Protein AF-A0A2V6L6B4-F1 (afdb_monomer)

Secondary structure (DSSP, 8-state):
-----S--S-EEETTEEEPP-SSPPPSSS-PPPPPTT--------TTPEEEEEETTEEESSBBTTS-B-EEEEEEEEE-SS----SSTT----SEEEEEEEE-SSS--EEEEEESS-S-GGGSEEESS---TTS--S---EEEEEEETTTTEEEEEEB-GGG-EEEEEETT-BTTTTBSS--EE-TTTT-B-BEEEEEE-TTS-EEEEE-----B-GGGPBPP-B-EEEEEEEETTEEEEEEEEEEEEEETTEE------SSS-TTTTTT-HHHHHHTSTT----EEEEEEEEHHHH-SS--BHHHHHHHTTPPPBS-EEEEEEPTTSTT--EEEEE-----HHHHTSHHHHTTT-

Mean predicted aligned error: 5.58 Å

Nearest PDB structures (foldseek):
  4udk-assembly1_C  TM=4.508E-01  e=5.516E-01  uncultured organism
  8tcc-assembly1_B  TM=3.708E-01  e=6.812E+00  Burkholderia pseudomallei

pLDDT: mean 90.79, std 11.01, range [28.98, 98.94]

Structure (mmCIF, N/CA/C/O backbone):
data_AF-A0A2V6L6B4-F1
#
_entry.id   AF-A0A2V6L6B4-F1
#
loop_
_atom_site.group_PDB
_atom_site.id
_atom_site.type_symbol
_atom_site.label_atom_id
_atom_site.label_alt_id
_atom_site.label_comp_id
_atom_site.label_asym_id
_atom_site.label_entity_id
_atom_site.label_seq_id
_atom_site.pdbx_PDB_ins_code
_atom_site.Cartn_x
_atom_site.Cartn_y
_atom_site.Cartn_z
_atom_site.occupancy
_atom_site.B_iso_or_equiv
_atom_site.auth_seq_id
_atom_site.auth_comp_id
_atom_site.auth_asym_id
_atom_site.auth_atom_id
_atom_site.pdbx_PDB_model_num
ATOM 1 N N . MET A 1 1 ? -8.702 -18.877 20.886 1.00 35.16 1 MET A N 1
ATOM 2 C CA . MET A 1 1 ? -9.158 -19.751 19.785 1.00 35.16 1 MET A CA 1
ATOM 3 C C . MET A 1 1 ? -8.005 -20.638 19.373 1.00 35.16 1 MET A C 1
ATOM 5 O O . MET A 1 1 ? -6.871 -20.180 19.443 1.00 35.16 1 MET A O 1
ATOM 9 N N . ALA A 1 2 ? -8.280 -21.891 19.012 1.00 28.98 2 ALA A N 1
ATOM 10 C CA . ALA A 1 2 ? -7.293 -22.727 18.345 1.00 28.98 2 ALA A CA 1
ATOM 11 C C . ALA A 1 2 ? -6.769 -21.938 17.141 1.00 28.98 2 ALA A C 1
ATOM 13 O O . ALA A 1 2 ? -7.577 -21.530 16.305 1.00 28.98 2 ALA A O 1
ATOM 14 N N . ALA A 1 3 ? -5.456 -21.685 17.081 1.00 30.50 3 ALA A N 1
ATOM 15 C CA . ALA A 1 3 ? -4.815 -21.388 15.807 1.00 30.50 3 ALA A CA 1
ATOM 16 C C . ALA A 1 3 ? -5.380 -22.403 14.820 1.00 30.50 3 ALA A C 1
ATOM 18 O O . ALA A 1 3 ? -5.455 -23.591 15.156 1.00 30.50 3 ALA A O 1
ATOM 19 N N . SER A 1 4 ? -5.924 -21.928 13.703 1.00 36.44 4 SER A N 1
ATOM 20 C CA . SER A 1 4 ? -6.555 -22.809 12.739 1.00 36.44 4 SER A CA 1
ATOM 21 C C . SER A 1 4 ? -5.595 -23.965 12.487 1.00 36.44 4 SER A C 1
ATOM 23 O O . SER A 1 4 ? -4.520 -23.757 11.931 1.00 36.44 4 SER A O 1
ATOM 25 N N . ASN A 1 5 ? -6.002 -25.186 12.829 1.00 37.34 5 ASN A N 1
ATOM 26 C CA . ASN A 1 5 ? -5.403 -26.406 12.292 1.00 37.34 5 ASN A CA 1
ATOM 27 C C . ASN A 1 5 ? -5.692 -26.520 10.779 1.00 37.34 5 ASN A C 1
ATOM 29 O O . ASN A 1 5 ? -5.763 -27.624 10.245 1.00 37.34 5 ASN A O 1
ATOM 33 N N . ALA A 1 6 ? -5.897 -25.390 10.085 1.00 43.69 6 ALA A N 1
ATOM 34 C CA . ALA A 1 6 ? -5.784 -25.265 8.649 1.00 43.69 6 ALA A CA 1
ATOM 35 C C . ALA A 1 6 ? -4.310 -25.498 8.318 1.00 43.69 6 ALA A C 1
ATOM 37 O O . ALA A 1 6 ? -3.518 -24.571 8.211 1.00 43.69 6 ALA A O 1
ATOM 38 N N . ALA A 1 7 ? -3.966 -26.783 8.331 1.00 44.88 7 ALA A N 1
ATOM 39 C CA . ALA A 1 7 ? -2.855 -27.413 7.666 1.00 44.88 7 ALA A CA 1
ATOM 40 C C . ALA A 1 7 ? -1.672 -26.472 7.393 1.00 44.88 7 ALA A C 1
ATOM 42 O O . ALA A 1 7 ? -1.471 -26.013 6.274 1.00 44.88 7 ALA A O 1
ATOM 43 N N . ALA A 1 8 ? -0.779 -26.359 8.377 1.00 46.44 8 ALA A N 1
ATOM 44 C CA . ALA A 1 8 ? 0.649 -26.202 8.101 1.00 46.44 8 ALA A CA 1
ATOM 45 C C . ALA A 1 8 ? 1.236 -27.458 7.402 1.00 46.44 8 ALA A C 1
ATOM 47 O O . ALA A 1 8 ? 2.441 -27.701 7.449 1.00 46.44 8 ALA A O 1
ATOM 48 N N . ASP A 1 9 ? 0.399 -28.282 6.761 1.00 49.84 9 ASP A N 1
ATOM 49 C CA . ASP A 1 9 ? 0.829 -29.390 5.932 1.00 49.84 9 ASP A CA 1
ATOM 50 C C . ASP A 1 9 ? 1.308 -28.799 4.606 1.00 49.84 9 ASP A C 1
ATOM 52 O O . ASP A 1 9 ? 0.591 -28.759 3.612 1.00 49.84 9 ASP A O 1
ATOM 56 N N . LYS A 1 10 ? 2.572 -28.365 4.620 1.00 61.34 10 LYS A N 1
ATOM 57 C CA . LYS A 1 10 ? 3.406 -28.119 3.439 1.00 61.34 10 LYS A CA 1
ATOM 58 C C . LYS A 1 10 ? 2.911 -26.966 2.561 1.00 61.34 10 LYS A C 1
ATOM 60 O O . LYS A 1 10 ? 2.276 -27.174 1.529 1.00 61.34 10 LYS A O 1
ATOM 65 N N . VAL A 1 11 ? 3.312 -25.746 2.918 1.00 68.12 11 VAL A N 1
ATOM 66 C CA . VAL A 1 11 ? 3.310 -24.625 1.967 1.00 68.12 11 VAL A CA 1
ATOM 67 C C . VAL A 1 11 ? 4.294 -24.962 0.845 1.00 68.12 11 VAL A C 1
ATOM 69 O O . VAL A 1 11 ? 5.423 -25.384 1.107 1.00 68.12 11 VAL A O 1
ATOM 72 N N . ARG A 1 12 ? 3.858 -24.815 -0.408 1.00 72.62 12 ARG A N 1
ATOM 73 C CA . ARG A 1 12 ? 4.744 -24.915 -1.569 1.00 72.62 12 ARG A CA 1
ATOM 74 C C . ARG A 1 12 ? 5.153 -23.524 -2.018 1.00 72.62 12 ARG A C 1
ATOM 76 O O . ARG A 1 12 ? 4.287 -22.692 -2.268 1.00 72.62 12 ARG A O 1
ATOM 83 N N . VAL A 1 13 ? 6.453 -23.311 -2.159 1.00 76.25 13 VAL A N 1
ATOM 84 C CA . VAL A 1 13 ? 7.022 -22.134 -2.819 1.00 76.25 13 VAL A CA 1
ATOM 85 C C . VAL A 1 13 ? 7.669 -22.638 -4.099 1.00 76.25 13 VAL A C 1
ATOM 87 O O . VAL A 1 13 ? 8.622 -23.416 -4.063 1.00 76.25 13 VAL A O 1
ATOM 90 N N . PHE A 1 14 ? 7.088 -22.269 -5.241 1.00 80.50 14 PHE A N 1
ATOM 91 C CA . PHE A 1 14 ? 7.384 -22.895 -6.532 1.00 80.50 14 PHE A CA 1
ATOM 92 C C . PHE A 1 14 ? 7.277 -24.431 -6.456 1.00 80.50 14 PHE A C 1
ATOM 94 O O . PHE A 1 14 ? 6.206 -24.979 -6.186 1.00 80.50 14 PHE A O 1
ATOM 101 N N . ASN A 1 15 ? 8.391 -25.129 -6.681 1.00 81.56 15 ASN A N 1
ATOM 102 C CA . ASN A 1 15 ? 8.466 -26.586 -6.664 1.00 81.56 15 ASN A CA 1
ATOM 103 C C . ASN A 1 15 ? 8.884 -27.154 -5.300 1.00 81.56 15 ASN A C 1
ATOM 105 O O . ASN A 1 15 ? 8.803 -28.371 -5.117 1.00 81.56 15 ASN A O 1
ATOM 109 N N . GLU A 1 16 ? 9.270 -26.301 -4.350 1.00 82.12 16 GLU A N 1
ATOM 110 C CA . GLU A 1 16 ? 9.785 -26.713 -3.048 1.00 82.12 16 GLU A CA 1
ATOM 111 C C . GLU A 1 16 ? 8.676 -26.800 -2.006 1.00 82.12 16 GLU A C 1
ATOM 113 O O . GLU A 1 16 ? 7.793 -25.944 -1.918 1.00 82.12 16 GLU A O 1
ATOM 118 N N . ILE A 1 17 ? 8.722 -27.860 -1.201 1.00 83.00 17 ILE A N 1
ATOM 119 C CA . ILE A 1 17 ? 7.918 -27.968 0.013 1.00 83.00 17 ILE A CA 1
ATOM 120 C C . ILE A 1 17 ? 8.724 -27.311 1.121 1.00 83.00 17 ILE A C 1
ATOM 122 O O . ILE A 1 17 ? 9.770 -27.826 1.499 1.00 83.00 17 ILE A O 1
ATOM 126 N N . VAL A 1 18 ? 8.216 -26.206 1.64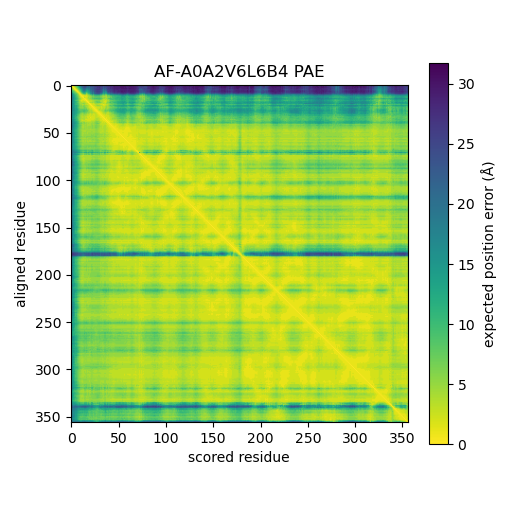8 1.00 81.44 18 VAL A N 1
ATOM 127 C CA . VAL A 1 18 ? 8.915 -25.443 2.675 1.00 81.44 18 VAL A CA 1
ATOM 128 C C . VAL A 1 18 ? 8.561 -26.008 4.041 1.00 81.44 18 VAL A C 1
ATOM 130 O O . VAL A 1 18 ? 7.382 -26.092 4.409 1.00 81.44 18 VAL A O 1
ATOM 133 N N . SER A 1 19 ? 9.581 -26.394 4.804 1.00 79.06 19 SER A N 1
ATOM 134 C CA . SER A 1 19 ? 9.424 -26.591 6.238 1.00 79.06 19 SER A CA 1
ATOM 135 C C . SER A 1 19 ? 9.467 -25.216 6.908 1.00 79.06 19 SER A C 1
ATOM 137 O O . SER A 1 19 ? 10.288 -24.373 6.563 1.00 79.06 19 SER A O 1
ATOM 139 N N . GLY A 1 20 ? 8.528 -24.915 7.810 1.00 77.31 20 GLY A N 1
ATOM 140 C CA . GLY A 1 20 ? 8.553 -23.636 8.537 1.00 77.31 20 GLY A CA 1
ATOM 141 C C . GLY A 1 20 ? 9.899 -23.422 9.246 1.00 77.31 20 GLY A C 1
ATOM 142 O O . GLY A 1 20 ? 10.606 -24.391 9.513 1.00 77.31 20 GLY A O 1
ATOM 143 N N . VAL A 1 21 ? 10.255 -22.172 9.556 1.00 84.25 21 VAL A N 1
ATOM 144 C CA . VAL A 1 21 ? 11.572 -21.829 10.125 1.00 84.25 21 VAL A CA 1
ATOM 145 C C . VAL A 1 21 ? 11.804 -22.569 11.457 1.00 84.25 21 VAL A C 1
ATOM 147 O O . VAL A 1 21 ? 11.087 -22.315 12.432 1.00 84.25 21 VAL A O 1
ATOM 150 N N . PRO A 1 22 ? 12.776 -23.499 11.539 1.00 77.88 22 PRO A N 1
ATOM 151 C CA . PRO A 1 22 ? 13.054 -24.241 12.759 1.00 77.88 22 PRO A CA 1
ATOM 152 C C . PRO A 1 22 ? 13.793 -23.326 13.739 1.00 77.88 22 PRO A C 1
ATOM 154 O O . PRO A 1 22 ? 14.937 -22.962 13.499 1.00 77.88 22 PRO A O 1
ATOM 157 N N . ALA A 1 23 ? 13.137 -22.981 14.851 1.00 85.12 23 ALA A N 1
ATOM 158 C CA . ALA A 1 23 ? 13.596 -21.979 15.822 1.00 85.12 23 ALA A CA 1
ATOM 159 C C . ALA A 1 23 ? 13.657 -20.552 15.230 1.00 85.12 23 ALA A C 1
ATOM 161 O O . ALA A 1 23 ? 14.745 -20.029 14.994 1.00 85.12 23 ALA A O 1
ATOM 162 N N . PRO A 1 24 ? 12.493 -19.909 14.997 1.00 84.19 24 PRO A N 1
ATOM 163 C CA . PRO A 1 24 ? 12.453 -18.521 14.547 1.00 84.19 24 PRO A CA 1
ATOM 164 C C . PRO A 1 24 ? 13.148 -17.598 15.554 1.00 84.19 24 PRO A C 1
ATOM 166 O O . PRO A 1 24 ? 13.190 -17.892 16.754 1.00 84.19 24 PRO A O 1
ATOM 169 N N . ASN A 1 25 ? 13.673 -16.477 15.054 1.00 86.56 25 ASN A N 1
ATOM 170 C CA . ASN A 1 25 ? 14.422 -15.530 15.870 1.00 86.56 25 ASN A CA 1
ATOM 171 C C . ASN A 1 25 ? 13.621 -15.062 17.099 1.00 86.56 25 ASN A C 1
ATOM 173 O O . ASN A 1 25 ? 12.419 -14.797 16.995 1.00 86.56 25 ASN A O 1
ATOM 177 N N . PRO A 1 26 ? 14.273 -14.935 18.270 1.00 82.69 26 PRO A N 1
ATOM 178 C CA . PRO A 1 26 ? 13.675 -14.243 19.400 1.00 82.69 26 PRO A CA 1
ATOM 179 C C . PRO A 1 26 ? 13.461 -12.758 19.065 1.00 82.69 26 PRO A C 1
ATOM 181 O O . PRO A 1 26 ? 14.065 -12.231 18.135 1.00 82.69 26 PRO A O 1
ATOM 184 N N . VAL A 1 27 ? 12.638 -12.060 19.853 1.00 79.56 27 VAL A N 1
ATOM 185 C CA . VAL A 1 27 ? 12.390 -10.610 19.706 1.00 79.56 27 VAL A CA 1
ATOM 186 C C . VAL A 1 27 ? 13.603 -9.805 20.208 1.00 79.56 27 VAL A C 1
ATOM 188 O O . VAL A 1 27 ? 13.554 -9.143 21.242 1.00 79.56 27 VAL A O 1
ATOM 191 N N . VAL A 1 28 ? 14.733 -9.937 19.513 1.00 82.25 28 VAL A N 1
ATOM 192 C CA . VAL A 1 28 ? 16.009 -9.237 19.716 1.00 82.25 28 VAL A CA 1
ATOM 193 C C . VAL A 1 28 ? 16.745 -9.153 18.377 1.00 82.25 28 VAL A C 1
ATOM 195 O O . VAL A 1 28 ? 16.526 -9.973 17.484 1.00 82.25 28 VAL A O 1
ATOM 198 N N . VAL A 1 29 ? 17.670 -8.199 18.252 1.00 84.06 29 VAL A N 1
ATOM 199 C CA . VAL A 1 29 ? 18.544 -8.110 17.073 1.00 84.06 29 VAL A CA 1
ATOM 200 C C . VAL A 1 29 ? 19.355 -9.401 16.952 1.00 84.06 29 VAL A C 1
ATOM 202 O O . VAL A 1 29 ? 20.114 -9.757 17.855 1.00 84.06 29 VAL A O 1
ATOM 205 N N . SER A 1 30 ? 19.153 -10.114 15.850 1.00 86.69 30 SER A N 1
ATOM 206 C CA . SER A 1 30 ? 19.762 -11.410 15.559 1.00 86.69 30 SER A CA 1
ATOM 207 C C . SER A 1 30 ? 19.872 -11.600 14.049 1.00 86.69 30 SER A C 1
ATOM 209 O O . SER A 1 30 ? 19.126 -10.980 13.290 1.00 86.69 30 SER A O 1
ATOM 211 N N . ASP A 1 31 ? 20.815 -12.438 13.620 1.00 86.88 31 ASP A N 1
ATOM 212 C CA . ASP A 1 31 ? 20.964 -12.793 12.209 1.00 86.88 31 ASP A CA 1
ATOM 213 C C . ASP A 1 31 ? 19.694 -13.483 11.697 1.00 86.88 31 ASP A C 1
ATOM 215 O O . ASP A 1 31 ? 19.065 -14.256 12.421 1.00 86.88 31 ASP A O 1
ATOM 219 N N . THR A 1 32 ? 19.313 -13.227 10.445 1.00 86.94 32 THR A N 1
ATOM 220 C CA . THR A 1 32 ? 18.135 -13.852 9.830 1.00 86.94 32 THR A CA 1
ATOM 221 C C . THR A 1 32 ? 18.276 -15.374 9.791 1.00 86.94 32 THR A C 1
ATOM 223 O O . THR A 1 32 ? 19.265 -15.906 9.290 1.00 86.94 32 THR A O 1
ATOM 226 N N . VAL A 1 33 ? 17.255 -16.082 10.280 1.00 87.75 33 VAL A N 1
ATOM 227 C CA . VAL A 1 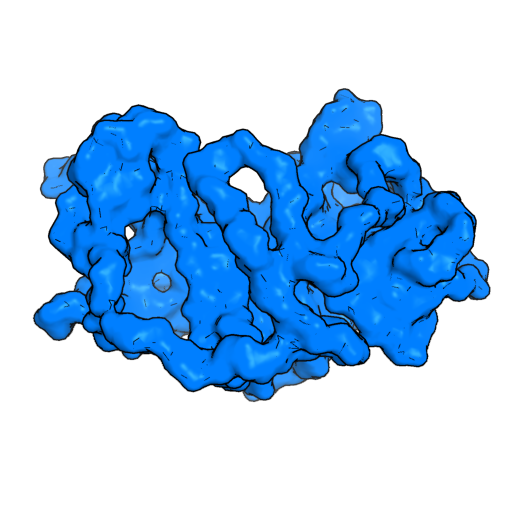33 ? 17.155 -17.545 10.181 1.00 87.75 33 VAL A CA 1
ATOM 228 C C . VAL A 1 33 ? 16.163 -17.898 9.079 1.00 87.75 33 VAL A C 1
ATOM 230 O O . VAL A 1 33 ? 15.026 -17.428 9.080 1.00 87.75 33 VAL A O 1
ATOM 233 N N . PHE A 1 34 ? 16.592 -18.748 8.150 1.00 86.75 34 PHE A N 1
ATOM 234 C CA . PHE A 1 34 ? 15.777 -19.219 7.034 1.00 86.75 34 PHE A CA 1
ATOM 235 C C . PHE A 1 34 ? 15.212 -20.614 7.302 1.00 86.75 34 PHE A C 1
ATOM 237 O O . PHE A 1 34 ? 15.747 -21.390 8.099 1.00 86.75 34 PHE A O 1
ATOM 244 N N . SER A 1 35 ? 14.139 -20.958 6.592 1.00 87.56 35 SER A N 1
ATOM 245 C CA . SER A 1 35 ? 13.770 -22.362 6.421 1.00 87.56 35 SER A CA 1
ATOM 246 C C . SER A 1 35 ? 14.931 -23.137 5.774 1.00 87.56 35 SER A C 1
ATOM 248 O O . SER A 1 35 ? 15.615 -22.568 4.922 1.00 87.56 35 SER A O 1
ATOM 250 N N . PRO A 1 36 ? 15.159 -24.418 6.126 1.00 88.50 36 PRO A N 1
ATOM 251 C CA . PRO A 1 36 ? 16.280 -25.218 5.623 1.00 88.50 36 PRO A CA 1
ATOM 252 C C . PRO A 1 36 ? 16.381 -25.308 4.097 1.00 88.50 36 PRO A C 1
ATOM 254 O O . PRO A 1 36 ? 17.456 -25.594 3.575 1.00 88.50 36 PRO A O 1
ATOM 257 N N . GLU A 1 37 ? 15.270 -25.109 3.386 1.00 90.25 37 GLU A N 1
ATOM 258 C CA . GLU A 1 37 ? 15.210 -25.141 1.925 1.00 90.25 37 GLU A CA 1
ATOM 259 C C . GLU A 1 37 ? 15.726 -23.852 1.260 1.00 90.25 37 GLU A C 1
ATOM 261 O O . GLU A 1 37 ? 15.927 -23.837 0.046 1.00 90.25 37 GLU A O 1
ATOM 266 N N . PHE A 1 38 ? 15.963 -22.781 2.026 1.00 88.38 38 PHE A N 1
ATOM 267 C CA . PHE A 1 38 ? 16.379 -21.479 1.508 1.00 88.38 38 PHE A CA 1
ATOM 268 C C . PHE A 1 38 ? 17.735 -21.028 2.052 1.00 88.38 38 PHE A C 1
ATOM 270 O O . PHE A 1 38 ? 18.124 -21.331 3.178 1.00 88.38 38 PHE A O 1
ATOM 277 N N . ALA A 1 39 ? 18.434 -20.250 1.231 1.00 88.69 39 ALA A N 1
ATOM 278 C CA . ALA A 1 39 ? 19.629 -19.506 1.595 1.00 88.69 39 ALA A CA 1
ATOM 279 C C . ALA A 1 39 ? 19.503 -18.081 1.049 1.00 88.69 39 ALA A C 1
ATOM 281 O O . ALA A 1 39 ? 18.796 -17.849 0.063 1.00 88.69 39 ALA A O 1
ATOM 282 N N . ASP A 1 40 ? 20.186 -17.134 1.678 1.00 88.12 40 ASP A N 1
ATOM 283 C CA . ASP A 1 40 ? 20.248 -15.763 1.203 1.00 88.12 40 ASP A CA 1
ATOM 284 C C . ASP A 1 40 ? 21.134 -15.632 -0.044 1.00 88.12 40 ASP A C 1
ATOM 286 O O . ASP A 1 40 ? 22.088 -16.378 -0.273 1.00 88.12 40 ASP A O 1
ATOM 290 N N . GLY A 1 41 ? 20.807 -14.645 -0.872 1.00 87.62 41 GLY A N 1
ATOM 291 C CA . GLY A 1 41 ? 21.592 -14.277 -2.038 1.00 87.62 41 GLY A CA 1
ATOM 292 C C . GLY A 1 41 ? 21.392 -12.803 -2.346 1.00 87.62 41 GLY A C 1
ATOM 293 O O . GLY A 1 41 ? 20.261 -12.339 -2.480 1.00 87.62 41 GLY A O 1
ATOM 294 N N . ARG A 1 42 ? 22.489 -12.047 -2.465 1.00 89.38 42 ARG A N 1
ATOM 295 C CA . ARG A 1 42 ? 22.407 -10.626 -2.816 1.00 89.38 42 ARG A CA 1
ATOM 296 C C . ARG A 1 42 ? 22.027 -10.475 -4.286 1.00 89.38 42 ARG A C 1
ATOM 298 O O . ARG A 1 42 ? 22.839 -10.755 -5.166 1.00 89.38 42 ARG A O 1
ATOM 305 N N . VAL A 1 43 ? 20.816 -9.988 -4.526 1.00 89.44 43 VAL A N 1
ATOM 306 C CA . VAL A 1 43 ? 20.299 -9.680 -5.867 1.00 89.44 43 VAL A CA 1
ATOM 307 C C . VAL A 1 43 ? 20.598 -8.232 -6.265 1.00 89.44 43 VAL A C 1
ATOM 309 O O . VAL A 1 43 ? 21.026 -7.983 -7.390 1.00 89.44 43 VAL A O 1
ATOM 312 N N . ALA A 1 44 ? 20.405 -7.301 -5.332 1.00 91.00 44 ALA A N 1
ATOM 313 C CA . ALA A 1 44 ? 20.679 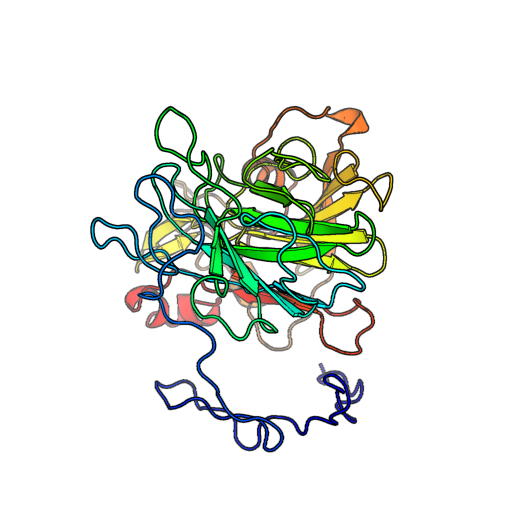-5.875 -5.473 1.00 91.00 44 ALA A CA 1
ATOM 314 C C . ALA A 1 44 ? 21.112 -5.293 -4.117 1.00 91.00 44 ALA A C 1
ATOM 316 O O . ALA A 1 44 ? 20.923 -5.916 -3.069 1.00 91.00 44 ALA A O 1
ATOM 317 N N . GLN A 1 45 ? 21.711 -4.109 -4.137 1.00 92.62 45 GLN A N 1
ATOM 318 C CA . GLN A 1 45 ? 22.047 -3.299 -2.962 1.00 92.62 45 GLN A CA 1
ATOM 319 C C . GLN A 1 45 ? 21.833 -1.817 -3.281 1.00 92.62 45 GLN A C 1
ATOM 321 O O . GLN A 1 45 ? 21.881 -1.421 -4.443 1.00 92.62 45 GLN A O 1
ATOM 326 N N . GLY A 1 46 ? 21.650 -0.982 -2.254 1.00 93.44 46 GLY A N 1
ATOM 327 C CA . GLY A 1 46 ? 21.258 0.423 -2.432 1.00 93.44 46 GLY A CA 1
ATOM 328 C C . GLY A 1 46 ? 22.156 1.239 -3.371 1.00 93.44 46 GLY A C 1
ATOM 329 O O . GLY A 1 46 ? 21.663 2.102 -4.083 1.00 93.44 46 GLY A O 1
ATOM 330 N N . ILE A 1 47 ? 23.456 0.945 -3.429 1.00 94.50 47 ILE A N 1
ATOM 331 C CA . ILE A 1 47 ? 24.421 1.670 -4.276 1.00 94.50 47 ILE A CA 1
ATOM 332 C C . ILE A 1 47 ? 24.475 1.194 -5.736 1.00 94.50 47 ILE A C 1
ATOM 334 O O . ILE A 1 47 ? 25.248 1.741 -6.525 1.00 94.50 47 ILE A O 1
ATOM 338 N N . ASP A 1 48 ? 23.726 0.150 -6.100 1.00 96.06 48 ASP A N 1
ATOM 339 C CA . ASP A 1 48 ? 23.712 -0.344 -7.474 1.00 96.06 48 ASP A CA 1
ATOM 340 C C . ASP A 1 48 ? 23.079 0.706 -8.401 1.00 96.06 48 ASP A C 1
ATOM 342 O O . ASP A 1 48 ? 22.073 1.335 -8.068 1.00 96.06 48 ASP A O 1
ATOM 346 N N . LEU A 1 49 ? 23.700 0.922 -9.563 1.00 97.25 49 LEU A N 1
ATOM 347 C CA . LEU A 1 49 ? 23.262 1.927 -10.529 1.00 97.25 49 LEU A CA 1
ATOM 348 C C . LEU A 1 49 ? 21.985 1.488 -11.245 1.00 97.25 49 LEU A C 1
ATOM 350 O O . LEU A 1 49 ? 21.834 0.322 -11.614 1.00 97.25 49 LEU A O 1
ATOM 354 N N . LEU A 1 50 ? 21.114 2.459 -11.504 1.00 97.50 50 LEU A N 1
ATOM 355 C CA . LEU A 1 50 ? 19.944 2.270 -12.353 1.00 97.50 50 LEU A CA 1
ATOM 356 C C . LEU A 1 50 ? 20.361 2.227 -13.827 1.00 97.50 50 LEU A C 1
ATOM 358 O O . LEU A 1 50 ? 21.271 2.942 -14.248 1.00 97.50 50 LEU A O 1
ATOM 362 N N . GLU A 1 51 ? 19.667 1.416 -14.621 1.00 96.31 51 GLU A N 1
ATOM 363 C CA . GLU A 1 51 ? 19.853 1.334 -16.073 1.00 96.31 51 GLU A CA 1
ATOM 364 C C . GLU A 1 51 ? 19.552 2.674 -16.764 1.00 96.31 51 GLU A C 1
ATOM 366 O O . GLU A 1 51 ? 20.268 3.10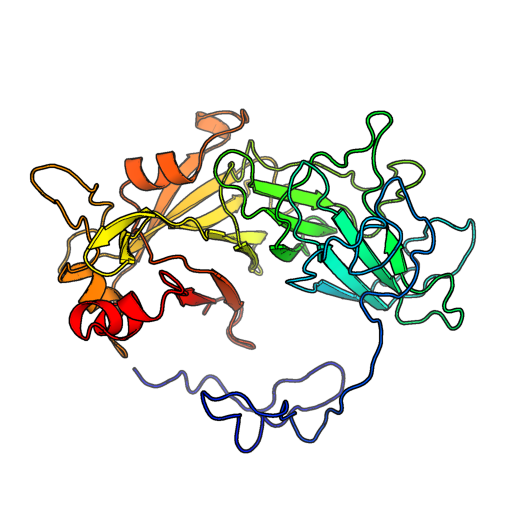4 -17.669 1.00 96.31 51 GLU A O 1
ATOM 371 N N . ASN A 1 52 ? 18.479 3.330 -16.325 1.00 95.81 52 ASN A N 1
ATOM 372 C CA . ASN A 1 52 ? 17.927 4.559 -16.883 1.00 95.81 52 ASN A CA 1
ATOM 373 C C . ASN A 1 52 ? 17.750 5.623 -15.780 1.00 95.81 52 ASN A C 1
ATOM 375 O O . ASN A 1 52 ? 16.622 5.938 -15.399 1.00 95.81 52 ASN A O 1
ATOM 379 N N . PRO A 1 53 ? 18.852 6.168 -15.230 1.00 96.62 53 PRO A N 1
ATOM 380 C CA . PRO A 1 53 ? 18.780 7.157 -14.159 1.00 96.62 53 PRO A CA 1
ATOM 381 C C . PRO A 1 53 ? 18.063 8.432 -14.626 1.00 96.62 53 PRO A C 1
ATOM 383 O O . PRO A 1 53 ? 18.171 8.826 -15.790 1.00 96.62 53 PRO A O 1
ATOM 386 N N . SER A 1 54 ? 17.366 9.107 -13.711 1.00 96.19 54 SER A N 1
ATOM 387 C CA . SER A 1 54 ? 16.610 10.327 -14.010 1.00 96.19 54 SER A CA 1
ATOM 388 C C . SER A 1 54 ? 16.651 11.315 -12.843 1.00 96.19 54 SER A C 1
ATOM 390 O O . SER A 1 54 ? 16.332 10.969 -11.708 1.00 96.19 54 SER A O 1
ATOM 392 N N . GLY A 1 55 ? 17.048 12.563 -13.109 1.00 96.12 55 GLY A N 1
ATOM 393 C CA . GLY A 1 55 ? 17.196 13.584 -12.067 1.00 96.12 55 GLY A CA 1
ATOM 394 C C . GLY A 1 55 ? 18.172 13.154 -10.964 1.00 96.12 55 GLY A C 1
ATOM 395 O O . GLY A 1 55 ? 19.303 12.764 -11.252 1.00 96.12 55 GLY A O 1
ATOM 396 N N . LEU A 1 56 ? 17.728 13.226 -9.703 1.00 97.00 56 LEU A N 1
ATOM 397 C CA . LEU A 1 56 ? 18.495 12.753 -8.540 1.00 97.00 56 LEU A CA 1
ATOM 398 C C . LEU A 1 56 ? 18.452 11.223 -8.369 1.00 97.00 56 LEU A C 1
ATOM 400 O O . LEU A 1 56 ? 19.242 10.667 -7.606 1.00 97.00 56 LEU A O 1
ATOM 404 N N . ILE A 1 57 ? 17.552 10.535 -9.072 1.00 97.56 57 ILE A N 1
ATOM 405 C CA . ILE A 1 57 ? 17.301 9.099 -8.940 1.00 97.56 57 ILE A CA 1
ATOM 406 C C . ILE A 1 57 ? 18.310 8.361 -9.825 1.00 97.56 57 ILE A C 1
ATOM 408 O O . ILE A 1 57 ? 18.118 8.202 -11.033 1.00 97.56 57 ILE A O 1
ATOM 412 N N . THR A 1 58 ? 19.443 7.980 -9.233 1.00 97.25 58 THR A N 1
ATOM 413 C CA . THR A 1 58 ? 20.591 7.409 -9.967 1.00 97.25 58 THR A CA 1
ATOM 414 C C . THR A 1 58 ? 21.023 6.033 -9.471 1.00 97.25 58 THR A C 1
ATOM 416 O O . THR A 1 58 ? 21.658 5.285 -10.219 1.00 97.25 58 THR A O 1
ATOM 419 N N . GLN A 1 59 ? 20.675 5.691 -8.232 1.00 96.88 59 GLN A N 1
ATOM 420 C CA . GLN A 1 59 ? 20.992 4.424 -7.582 1.00 96.88 59 GLN A CA 1
ATOM 421 C C . GLN A 1 59 ? 19.711 3.794 -7.041 1.00 96.88 59 GLN A C 1
ATOM 423 O O . GLN A 1 59 ? 18.703 4.476 -6.885 1.00 96.88 59 GLN A O 1
ATOM 428 N N . PHE A 1 60 ? 19.764 2.495 -6.764 1.00 96.31 60 PHE A N 1
ATOM 429 C CA . PHE A 1 60 ? 18.617 1.726 -6.295 1.00 96.31 60 PHE A CA 1
ATOM 430 C C . PHE A 1 60 ? 18.054 2.216 -4.958 1.00 96.31 60 PHE A C 1
ATOM 432 O O . PHE A 1 60 ? 16.853 2.334 -4.830 1.00 96.31 60 PHE A O 1
ATOM 439 N N . GLY A 1 61 ? 18.891 2.495 -3.963 1.00 95.25 61 GLY A N 1
ATOM 440 C CA . GLY A 1 61 ? 18.453 2.865 -2.610 1.00 95.25 61 GLY A CA 1
ATOM 441 C C . GLY A 1 61 ? 18.883 4.262 -2.178 1.00 95.25 61 GLY A C 1
ATOM 442 O O . GLY A 1 61 ? 18.729 4.602 -1.011 1.00 95.25 61 GLY A O 1
ATOM 443 N N . TYR A 1 62 ? 19.467 5.057 -3.079 1.00 95.88 62 TYR A N 1
ATOM 444 C CA . TYR A 1 62 ? 19.954 6.393 -2.751 1.00 95.88 62 TYR A CA 1
ATOM 445 C C . TYR A 1 62 ? 19.697 7.387 -3.880 1.00 95.88 62 TYR A C 1
ATOM 447 O O . TYR A 1 62 ? 19.946 7.119 -5.060 1.00 95.88 62 TYR A O 1
ATOM 455 N N . LEU A 1 63 ? 19.306 8.597 -3.493 1.00 96.38 63 LEU A N 1
ATOM 456 C CA . LEU A 1 63 ? 19.437 9.758 -4.358 1.00 96.38 63 LEU A CA 1
ATOM 457 C C . LEU A 1 63 ? 20.912 10.153 -4.507 1.00 96.38 63 LEU A C 1
ATOM 459 O O . LEU A 1 63 ? 21.750 9.899 -3.640 1.00 96.38 63 LEU A O 1
ATOM 463 N N . SER A 1 64 ? 21.238 10.848 -5.597 1.00 96.56 64 SER A N 1
ATOM 464 C CA . SER A 1 64 ? 22.605 11.300 -5.887 1.00 96.56 64 SER A CA 1
ATOM 465 C C . SER A 1 64 ? 23.165 12.306 -4.871 1.00 96.56 64 SER A C 1
ATOM 467 O O . SER A 1 64 ? 24.367 12.562 -4.869 1.00 96.56 64 SER A O 1
ATOM 469 N N . ASP A 1 65 ? 22.311 12.902 -4.035 1.00 94.88 65 ASP A N 1
ATOM 470 C CA . ASP A 1 65 ? 22.707 13.784 -2.929 1.00 94.88 65 ASP A CA 1
ATOM 471 C C . ASP A 1 65 ? 23.004 13.031 -1.616 1.00 94.88 65 ASP A C 1
ATOM 473 O O . ASP A 1 65 ? 23.425 13.645 -0.635 1.00 94.88 65 ASP A O 1
ATOM 477 N N . GLY A 1 66 ? 22.846 11.703 -1.614 1.00 94.25 66 GLY A N 1
ATOM 478 C CA . GLY A 1 66 ? 23.082 10.828 -0.468 1.00 94.25 66 GLY A CA 1
ATOM 479 C C . GLY A 1 66 ? 21.841 10.534 0.375 1.00 94.25 66 GLY A C 1
ATOM 480 O O . GLY A 1 66 ? 21.957 9.794 1.352 1.00 94.25 66 GLY A O 1
ATOM 481 N N . THR A 1 67 ? 20.671 11.074 0.023 1.00 95.25 67 THR A N 1
ATOM 482 C CA . THR A 1 67 ? 19.405 10.743 0.694 1.00 95.25 67 THR A CA 1
ATOM 483 C C . THR A 1 67 ? 19.067 9.268 0.475 1.00 95.25 67 THR A C 1
ATOM 485 O O . THR A 1 67 ? 19.065 8.804 -0.664 1.00 95.25 67 THR A O 1
ATOM 488 N N . ASN A 1 68 ? 18.804 8.525 1.554 1.00 94.75 68 ASN A N 1
ATOM 489 C CA . ASN A 1 68 ? 18.330 7.140 1.484 1.00 94.75 68 ASN A CA 1
ATOM 490 C C . ASN A 1 68 ? 16.871 7.119 1.016 1.00 94.75 68 ASN A C 1
ATOM 492 O O . ASN A 1 68 ? 16.094 7.989 1.402 1.00 94.75 68 ASN A O 1
ATOM 496 N N . THR A 1 69 ? 16.519 6.139 0.198 1.00 91.19 69 THR A N 1
ATOM 497 C CA . THR A 1 69 ? 15.166 5.964 -0.333 1.00 91.19 69 THR A CA 1
ATOM 498 C C . THR A 1 69 ? 14.745 4.548 0.022 1.00 91.19 69 THR A C 1
ATOM 500 O O . THR A 1 69 ? 15.248 3.601 -0.587 1.00 91.19 69 THR A O 1
ATOM 503 N N . GLU A 1 70 ? 13.940 4.411 1.070 1.00 86.00 70 GLU A N 1
ATOM 504 C CA . GLU A 1 70 ? 13.672 3.143 1.755 1.00 86.00 70 GLU A CA 1
ATOM 505 C C . GLU A 1 70 ? 12.863 2.217 0.826 1.00 86.00 70 GLU A C 1
ATOM 507 O O . GLU A 1 70 ? 11.735 2.554 0.471 1.00 86.00 70 GLU A O 1
ATOM 512 N N . PRO A 1 71 ? 13.441 1.103 0.326 1.00 83.38 71 PRO A N 1
ATOM 513 C CA . PRO A 1 71 ? 12.694 0.142 -0.475 1.00 83.38 71 PRO A CA 1
ATOM 514 C C . PRO A 1 71 ? 11.927 -0.790 0.466 1.00 83.38 71 PRO A C 1
ATOM 516 O O . PRO A 1 71 ? 12.540 -1.699 1.032 1.00 83.38 71 PRO A O 1
ATOM 519 N N . ASP A 1 72 ? 10.629 -0.543 0.646 1.00 75.56 72 ASP A N 1
ATOM 520 C CA . ASP A 1 72 ? 9.832 -1.209 1.683 1.00 75.56 72 ASP A CA 1
ATOM 521 C C . ASP A 1 72 ? 9.268 -2.575 1.229 1.00 75.56 72 ASP A C 1
ATOM 523 O O . ASP A 1 72 ? 9.934 -3.611 1.369 1.00 75.56 72 ASP A O 1
ATOM 527 N N . GLU A 1 73 ? 8.079 -2.613 0.607 1.00 87.75 73 GLU A N 1
ATOM 528 C CA . GLU A 1 73 ? 7.453 -3.868 0.169 1.00 87.75 73 GLU A CA 1
ATOM 529 C C . GLU A 1 73 ? 7.798 -4.256 -1.277 1.00 87.75 73 GLU A C 1
ATOM 531 O O . GLU A 1 73 ? 7.783 -3.451 -2.215 1.00 87.75 73 GLU A O 1
ATOM 536 N N . ASN A 1 74 ? 8.007 -5.561 -1.479 1.00 89.38 74 ASN A N 1
ATOM 537 C CA . ASN A 1 74 ? 8.429 -6.130 -2.754 1.00 89.38 74 ASN A CA 1
ATOM 538 C C . ASN A 1 74 ? 7.334 -7.006 -3.355 1.00 89.38 74 ASN A C 1
ATOM 540 O O . ASN A 1 74 ? 6.989 -8.050 -2.799 1.00 89.38 74 ASN A O 1
ATOM 544 N N . THR A 1 75 ? 6.889 -6.669 -4.563 1.00 94.25 75 THR A N 1
ATOM 545 C CA . THR A 1 75 ? 6.007 -7.538 -5.345 1.00 94.25 75 THR A CA 1
ATOM 546 C C . THR A 1 75 ? 6.827 -8.382 -6.316 1.00 94.25 75 THR A C 1
ATOM 548 O O . THR A 1 75 ? 7.393 -7.874 -7.285 1.00 94.25 75 THR A O 1
ATOM 551 N N . TYR A 1 76 ? 6.892 -9.693 -6.069 1.00 94.56 76 TYR A N 1
ATOM 552 C CA . TYR A 1 76 ? 7.519 -10.649 -6.983 1.00 94.56 76 TYR A CA 1
ATOM 553 C C . TYR A 1 76 ? 6.536 -11.123 -8.054 1.00 94.56 76 TYR A C 1
ATOM 555 O O . TYR A 1 76 ? 5.461 -11.625 -7.723 1.00 94.56 76 TYR A O 1
ATOM 563 N N . LEU A 1 77 ? 6.934 -11.045 -9.326 1.00 95.19 77 LEU A N 1
ATOM 564 C CA . LEU A 1 77 ? 6.133 -11.524 -10.452 1.00 95.19 77 LEU A CA 1
ATOM 565 C C . LEU A 1 77 ? 6.928 -12.391 -11.418 1.00 95.19 77 LEU A C 1
ATOM 567 O O . LEU A 1 77 ? 8.094 -12.130 -11.716 1.00 95.19 77 LEU A O 1
ATOM 571 N N . ILE A 1 78 ? 6.231 -13.396 -11.950 1.00 95.31 78 ILE A N 1
ATOM 572 C CA . ILE A 1 78 ? 6.646 -14.152 -13.128 1.00 95.31 78 ILE A CA 1
ATOM 573 C C . ILE A 1 78 ? 5.685 -13.801 -14.255 1.00 95.31 78 ILE A C 1
ATOM 575 O O . ILE A 1 78 ? 4.501 -14.129 -14.181 1.00 95.31 78 ILE A O 1
ATOM 579 N N . LEU A 1 79 ? 6.194 -13.142 -15.288 1.00 94.00 79 LEU A N 1
ATOM 580 C CA . LEU A 1 79 ? 5.438 -12.828 -16.493 1.00 94.00 79 LEU A CA 1
ATOM 581 C C . LEU A 1 79 ? 5.638 -13.938 -17.528 1.00 94.00 79 LEU A C 1
ATOM 583 O O . LEU A 1 79 ? 6.698 -14.554 -17.614 1.00 94.00 79 LEU A O 1
ATOM 587 N N . ASP A 1 80 ? 4.626 -14.205 -18.346 1.00 94.44 80 ASP A N 1
ATOM 588 C CA . ASP A 1 80 ? 4.722 -15.174 -19.445 1.00 94.44 80 ASP A CA 1
ATOM 589 C C . ASP A 1 80 ? 5.453 -14.614 -20.682 1.00 94.44 80 ASP A C 1
ATOM 591 O O . ASP A 1 80 ? 5.687 -15.330 -21.659 1.00 94.44 80 ASP A O 1
ATOM 595 N N . HIS A 1 81 ? 5.865 -13.346 -20.629 1.00 94.25 81 HIS A N 1
ATOM 596 C CA . HIS A 1 81 ? 6.541 -12.626 -21.697 1.00 94.25 81 HIS A CA 1
ATOM 597 C C . HIS A 1 81 ? 7.590 -11.643 -21.147 1.00 94.25 81 HIS A C 1
ATOM 599 O O . HIS A 1 81 ? 7.709 -11.443 -19.941 1.00 94.25 81 HIS A O 1
ATOM 605 N N . ASN A 1 82 ? 8.389 -11.068 -22.053 1.00 93.62 82 ASN A N 1
ATOM 606 C CA . ASN A 1 82 ? 9.296 -9.965 -21.729 1.00 93.62 82 ASN A CA 1
ATOM 607 C C . ASN A 1 82 ? 8.493 -8.652 -21.757 1.00 93.62 82 ASN A C 1
ATOM 609 O O . ASN A 1 82 ? 8.031 -8.300 -22.846 1.00 93.62 82 ASN A O 1
ATOM 613 N N . PRO A 1 83 ? 8.364 -7.922 -20.634 1.00 90.81 83 PRO A N 1
ATOM 614 C CA . PRO A 1 83 ? 7.629 -6.655 -20.576 1.00 90.81 83 PRO A CA 1
ATOM 615 C C . PRO A 1 83 ? 8.348 -5.514 -21.318 1.00 90.81 83 PRO A C 1
ATOM 617 O O . PRO A 1 83 ? 7.813 -4.419 -21.453 1.00 90.81 83 PRO A O 1
ATOM 620 N N . GLY A 1 84 ? 9.582 -5.738 -21.787 1.00 90.31 84 GLY A N 1
ATOM 621 C CA . GLY A 1 84 ? 10.421 -4.701 -22.380 1.00 90.31 84 GLY A CA 1
ATOM 622 C C . GLY A 1 84 ? 11.051 -3.796 -21.321 1.00 90.31 84 GLY A C 1
ATOM 623 O O . GLY A 1 84 ? 11.030 -4.089 -20.122 1.00 90.31 84 GLY A O 1
ATOM 624 N N . GLY A 1 85 ? 11.669 -2.705 -21.762 1.00 90.00 85 GLY A N 1
ATOM 625 C CA . GLY A 1 85 ? 12.351 -1.770 -20.876 1.00 90.00 85 GLY A CA 1
ATOM 626 C C . GLY A 1 85 ? 13.109 -0.682 -21.637 1.00 90.00 85 GLY A C 1
ATOM 627 O O . GLY A 1 85 ? 12.913 -0.524 -22.844 1.00 90.00 85 GLY A O 1
ATOM 628 N N . PRO A 1 86 ? 13.983 0.067 -20.944 1.00 91.44 86 PRO A N 1
ATOM 629 C CA . PRO A 1 86 ? 14.626 1.253 -21.498 1.00 91.44 86 PRO A CA 1
ATOM 630 C C . PRO A 1 86 ? 15.496 1.005 -22.730 1.00 91.44 86 PRO A C 1
ATOM 632 O O . PRO A 1 86 ? 15.662 1.906 -23.552 1.00 91.44 86 PRO A O 1
ATOM 635 N N . THR A 1 87 ? 16.068 -0.193 -22.848 1.00 92.44 87 THR A N 1
ATOM 636 C CA . THR A 1 87 ? 16.901 -0.598 -23.976 1.00 92.44 87 THR A CA 1
ATOM 637 C C . THR A 1 87 ? 16.033 -1.319 -25.013 1.00 92.44 87 THR A C 1
ATOM 639 O O . THR A 1 87 ? 15.545 -2.418 -24.728 1.00 92.44 87 THR A O 1
ATOM 642 N N . PRO A 1 88 ? 15.855 -0.753 -26.225 1.00 89.94 88 PRO A N 1
ATOM 643 C CA . PRO A 1 88 ? 15.067 -1.388 -27.277 1.00 89.94 88 PRO A CA 1
ATOM 644 C C . PRO A 1 88 ? 15.548 -2.809 -27.583 1.00 89.94 88 PRO A C 1
ATOM 646 O O . PRO A 1 88 ? 16.752 -3.064 -27.634 1.00 89.94 88 PRO A O 1
ATOM 649 N N . ASP A 1 89 ? 14.596 -3.718 -27.796 1.00 90.00 89 ASP A N 1
ATOM 650 C CA . ASP A 1 89 ? 14.808 -5.129 -28.150 1.00 90.00 89 ASP A CA 1
ATOM 651 C C . ASP A 1 89 ? 15.599 -5.974 -27.127 1.00 90.00 89 ASP A C 1
ATOM 653 O O . ASP A 1 89 ? 15.898 -7.142 -27.393 1.00 90.00 89 ASP A O 1
ATOM 657 N N . TYR A 1 90 ? 15.926 -5.434 -25.947 1.00 93.75 90 TYR A N 1
ATOM 658 C CA . TYR A 1 90 ? 16.601 -6.196 -24.900 1.00 93.75 90 TYR A CA 1
ATOM 659 C C . TYR A 1 90 ? 15.630 -7.169 -24.209 1.00 93.75 90 TYR A C 1
ATOM 661 O O . TYR A 1 90 ? 14.499 -6.816 -23.863 1.00 93.75 90 TYR A O 1
ATOM 669 N N . ASP A 1 91 ? 16.075 -8.411 -23.993 1.00 95.12 91 ASP A N 1
ATOM 670 C CA . ASP A 1 91 ? 15.308 -9.407 -23.241 1.00 95.12 91 ASP A CA 1
ATOM 671 C C . ASP A 1 91 ? 15.576 -9.264 -21.738 1.00 95.12 91 ASP A C 1
ATOM 673 O O . ASP A 1 91 ? 16.610 -9.710 -21.234 1.00 95.12 91 ASP A O 1
ATOM 677 N N . TYR A 1 92 ? 14.638 -8.641 -21.019 1.00 95.50 92 TYR A N 1
ATOM 678 C CA . TYR A 1 92 ? 14.711 -8.468 -19.565 1.00 95.50 92 TYR A CA 1
ATOM 679 C C . TYR A 1 92 ? 14.301 -9.720 -18.786 1.00 95.50 92 TYR A C 1
ATOM 681 O O . TYR A 1 92 ? 14.419 -9.747 -17.560 1.00 95.50 92 TYR A O 1
ATOM 689 N N . GLY A 1 93 ? 13.868 -10.770 -19.485 1.00 96.06 93 GLY A N 1
ATOM 690 C CA . GLY A 1 93 ? 13.436 -12.014 -18.880 1.00 96.06 93 GLY A CA 1
ATOM 691 C C . GLY A 1 93 ? 11.968 -12.005 -18.485 1.00 96.06 93 GLY A C 1
ATOM 692 O O . GLY A 1 93 ? 11.127 -11.444 -19.183 1.00 96.06 93 GLY A O 1
ATOM 693 N N . ARG A 1 94 ? 11.666 -12.749 -17.423 1.00 97.00 94 ARG A N 1
ATOM 694 C CA . ARG A 1 94 ? 10.313 -13.086 -16.971 1.00 97.00 94 ARG A CA 1
ATOM 695 C C . ARG A 1 94 ? 10.152 -13.007 -15.455 1.00 97.00 94 ARG A C 1
ATOM 697 O O . ARG A 1 94 ? 9.019 -12.916 -15.003 1.00 97.00 94 ARG A O 1
ATOM 704 N N . HIS A 1 95 ? 11.235 -13.029 -14.679 1.00 96.44 95 HIS A N 1
ATOM 705 C CA . HIS A 1 95 ? 11.185 -12.957 -13.217 1.00 96.44 95 HIS A CA 1
ATOM 706 C C . HIS A 1 95 ? 11.594 -11.566 -12.722 1.00 96.44 95 HIS A C 1
ATOM 708 O O . HIS A 1 95 ? 12.702 -11.100 -13.005 1.00 96.44 95 HIS A O 1
ATOM 714 N N . PHE A 1 96 ? 10.718 -10.926 -11.949 1.00 96.56 96 PHE A N 1
ATOM 715 C CA . PHE A 1 96 ? 10.876 -9.534 -11.537 1.00 96.56 96 PHE A CA 1
ATOM 716 C C . PHE A 1 96 ? 10.540 -9.327 -10.060 1.00 96.56 96 PHE A C 1
ATOM 718 O O . PHE A 1 96 ? 9.642 -9.976 -9.527 1.00 96.56 96 PHE A O 1
ATOM 725 N N . LEU A 1 97 ? 11.234 -8.384 -9.423 1.00 95.94 97 LEU A N 1
ATOM 726 C CA . LEU A 1 97 ? 10.777 -7.733 -8.192 1.00 95.94 97 LEU A CA 1
ATOM 727 C C . LEU A 1 97 ? 10.424 -6.286 -8.524 1.00 95.94 97 LEU A C 1
ATOM 729 O O . LEU A 1 97 ? 11.234 -5.590 -9.131 1.00 95.94 97 LEU A O 1
ATOM 733 N N . PHE A 1 98 ? 9.239 -5.845 -8.128 1.00 96.19 98 PHE A N 1
ATOM 734 C CA . PHE A 1 98 ? 8.805 -4.455 -8.215 1.00 96.19 98 PHE A CA 1
ATOM 735 C C . PHE A 1 98 ? 8.8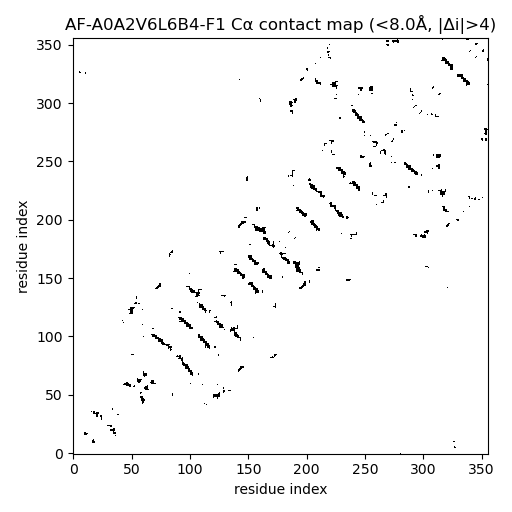03 -3.851 -6.819 1.00 96.19 98 PHE A C 1
ATOM 737 O O . PHE A 1 98 ? 8.314 -4.491 -5.887 1.00 96.19 98 PHE A O 1
ATOM 744 N N . GLN A 1 99 ? 9.368 -2.654 -6.681 1.00 94.56 99 GLN A N 1
ATOM 745 C CA . GLN A 1 99 ? 9.578 -2.024 -5.379 1.00 94.56 99 GLN A CA 1
ATOM 746 C C . GLN A 1 99 ? 9.254 -0.539 -5.452 1.00 94.56 99 GLN A C 1
ATOM 748 O O . GLN A 1 99 ? 9.739 0.168 -6.342 1.00 94.56 99 GLN A O 1
ATOM 753 N N . GLY A 1 100 ? 8.429 -0.085 -4.514 1.00 95.25 100 GLY A N 1
ATOM 754 C CA . GLY A 1 100 ? 8.312 1.324 -4.181 1.00 95.25 100 GLY A CA 1
ATOM 755 C C . GLY A 1 100 ? 9.514 1.776 -3.361 1.00 95.25 100 GLY A C 1
ATOM 756 O O . GLY A 1 100 ? 10.090 0.991 -2.615 1.00 95.25 100 GLY A O 1
ATOM 757 N N . HIS A 1 101 ? 9.907 3.029 -3.531 1.00 95.69 101 HIS A N 1
ATOM 758 C CA . HIS A 1 101 ? 10.943 3.667 -2.735 1.00 95.69 101 HIS A CA 1
ATOM 759 C C . HIS A 1 101 ? 10.326 4.834 -1.983 1.00 95.69 101 HIS A C 1
ATOM 761 O O . HIS A 1 101 ? 9.973 5.849 -2.603 1.00 95.69 101 HIS A O 1
ATOM 767 N N . GLU A 1 102 ? 10.215 4.706 -0.662 1.00 91.50 102 GLU A N 1
ATOM 768 C CA . GLU A 1 102 ? 9.754 5.793 0.183 1.00 91.50 102 GLU A CA 1
ATOM 769 C C . GLU A 1 102 ? 10.742 6.960 0.086 1.00 91.50 102 GLU A C 1
ATOM 771 O O . GLU A 1 102 ? 11.961 6.834 0.241 1.00 91.50 102 GLU A O 1
ATOM 776 N N . ASN A 1 103 ? 10.177 8.130 -0.197 1.00 91.94 103 ASN A N 1
ATOM 777 C CA . ASN A 1 103 ? 10.871 9.399 -0.152 1.00 91.94 103 ASN A CA 1
ATOM 778 C C . ASN A 1 103 ? 9.861 10.547 0.005 1.00 91.94 103 ASN A C 1
ATOM 780 O O . ASN A 1 103 ? 8.661 10.390 -0.237 1.00 91.94 103 ASN A O 1
ATOM 784 N N . SER A 1 104 ? 10.353 11.719 0.392 1.00 88.00 104 SER A N 1
ATOM 785 C CA . SER A 1 104 ? 9.576 12.958 0.496 1.00 88.00 104 SER A CA 1
ATOM 786 C C . SER A 1 104 ? 9.897 13.930 -0.646 1.00 88.00 104 SER A C 1
ATOM 788 O O . SER A 1 104 ? 10.854 13.741 -1.393 1.00 88.00 104 SER A O 1
ATOM 790 N N . GLY A 1 105 ? 9.125 15.016 -0.748 1.00 90.31 105 GLY A N 1
ATOM 791 C CA . GLY A 1 105 ? 9.405 16.106 -1.688 1.00 90.31 105 GLY A CA 1
ATOM 792 C C . GLY A 1 105 ? 9.073 15.764 -3.139 1.00 90.31 105 GLY A C 1
ATOM 793 O O . GLY A 1 105 ? 9.763 16.235 -4.037 1.00 90.31 105 GLY A O 1
ATOM 794 N N . ASP A 1 106 ? 8.041 14.945 -3.349 1.00 93.75 106 ASP A N 1
ATOM 795 C CA . ASP A 1 106 ? 7.574 14.492 -4.661 1.00 93.75 106 ASP A CA 1
ATOM 796 C C . ASP A 1 106 ? 8.628 13.676 -5.432 1.00 93.75 106 ASP A C 1
ATOM 798 O O . ASP A 1 106 ? 8.689 13.728 -6.659 1.00 93.75 106 ASP A O 1
ATOM 802 N N . LEU A 1 107 ? 9.486 12.945 -4.712 1.00 94.88 107 LEU A N 1
ATOM 803 C CA . LEU A 1 107 ? 10.606 12.171 -5.260 1.00 94.88 107 LEU A CA 1
ATOM 804 C C . LEU A 1 107 ? 10.609 10.696 -4.836 1.00 94.88 107 LEU A C 1
ATOM 806 O O . LEU A 1 107 ? 11.661 10.056 -4.868 1.00 94.88 107 LEU A O 1
ATOM 810 N N . ALA A 1 108 ? 9.467 10.140 -4.431 1.00 95.69 108 ALA A N 1
ATOM 811 C CA . ALA A 1 108 ? 9.320 8.687 -4.325 1.00 95.69 108 ALA A CA 1
ATOM 812 C C . ALA A 1 108 ? 9.220 8.070 -5.725 1.00 95.69 108 ALA A C 1
ATOM 814 O O . ALA A 1 108 ? 8.789 8.727 -6.675 1.00 95.69 108 ALA A O 1
ATOM 815 N N . TYR A 1 109 ? 9.635 6.820 -5.885 1.00 96.12 109 TYR A N 1
ATOM 816 C CA . TYR A 1 109 ? 9.693 6.199 -7.207 1.00 96.12 109 TYR A CA 1
ATOM 817 C C . TYR A 1 109 ? 9.521 4.689 -7.150 1.00 96.12 109 TYR A C 1
ATOM 819 O O . TYR A 1 109 ? 9.609 4.082 -6.091 1.00 96.12 109 TYR A O 1
ATOM 827 N N . VAL A 1 110 ? 9.271 4.088 -8.310 1.00 96.56 110 VAL A N 1
ATOM 828 C CA . VAL A 1 110 ? 9.150 2.640 -8.469 1.00 96.56 110 VAL A CA 1
ATOM 829 C C . VAL A 1 110 ? 10.316 2.120 -9.299 1.00 96.56 110 VAL A C 1
ATOM 831 O O . VAL A 1 110 ? 10.628 2.669 -10.363 1.00 96.56 110 VAL A O 1
ATOM 834 N N . THR A 1 111 ? 10.937 1.035 -8.843 1.00 96.50 111 THR A N 1
ATOM 835 C CA . THR A 1 111 ? 11.923 0.276 -9.617 1.00 96.50 111 THR A CA 1
ATOM 836 C C . THR A 1 111 ? 11.435 -1.134 -9.933 1.00 96.50 111 THR A C 1
ATOM 838 O O . THR A 1 111 ? 10.542 -1.683 -9.284 1.00 96.50 111 THR A O 1
ATOM 841 N N . ARG A 1 112 ? 12.042 -1.723 -10.965 1.00 96.38 112 ARG A N 1
ATOM 842 C CA . ARG A 1 112 ? 11.925 -3.138 -11.315 1.00 96.38 112 ARG A CA 1
ATOM 843 C C . ARG A 1 112 ? 13.309 -3.770 -11.326 1.00 96.38 112 ARG A C 1
ATOM 845 O O . ARG A 1 112 ? 14.164 -3.369 -12.118 1.00 96.38 112 ARG A O 1
ATOM 852 N N . ILE A 1 113 ? 13.520 -4.785 -10.496 1.00 96.62 113 ILE A N 1
ATOM 853 C CA . ILE A 1 113 ? 14.708 -5.635 -10.545 1.00 96.62 113 ILE A CA 1
ATOM 854 C C . ILE A 1 113 ? 14.436 -6.805 -11.490 1.00 96.62 113 ILE A C 1
ATOM 856 O O . ILE A 1 113 ? 13.567 -7.637 -11.240 1.00 96.62 113 ILE A O 1
ATOM 860 N N . ASN A 1 114 ? 15.221 -6.893 -12.559 1.00 96.94 114 ASN A N 1
ATOM 861 C CA . ASN A 1 114 ? 15.150 -7.939 -13.574 1.00 96.94 114 ASN A CA 1
ATOM 862 C C . ASN A 1 114 ? 16.017 -9.120 -13.124 1.00 96.94 114 ASN A C 1
ATOM 864 O O . ASN A 1 114 ? 17.238 -8.989 -13.085 1.00 96.94 114 ASN A O 1
ATOM 868 N N . LEU A 1 115 ? 15.448 -10.268 -12.751 1.00 95.81 115 LEU A N 1
ATOM 869 C CA . LEU A 1 115 ? 16.213 -11.352 -12.107 1.00 95.81 115 LEU A CA 1
ATOM 870 C C . LEU A 1 115 ? 16.959 -12.252 -13.104 1.00 95.81 115 LEU A C 1
ATOM 872 O O . LEU A 1 115 ? 18.007 -12.802 -12.767 1.00 95.81 115 LEU A O 1
ATOM 876 N N . ASP A 1 116 ? 16.496 -12.321 -14.349 1.00 96.31 116 ASP A N 1
ATOM 877 C CA . ASP A 1 116 ? 17.046 -13.232 -1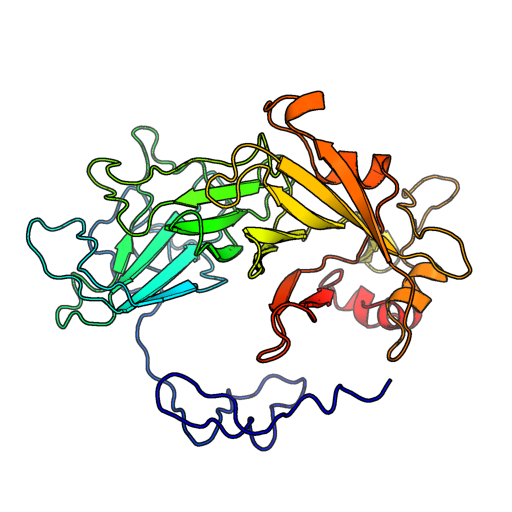5.365 1.00 96.31 116 ASP A CA 1
ATOM 878 C C . ASP A 1 116 ? 18.235 -12.663 -16.145 1.00 96.31 116 ASP A C 1
ATOM 880 O O . ASP A 1 116 ? 18.931 -13.392 -16.856 1.00 96.31 116 ASP A O 1
ATOM 884 N N . VAL A 1 117 ? 18.480 -11.356 -16.049 1.00 94.44 117 VAL A N 1
ATOM 885 C CA . VAL A 1 117 ? 19.536 -10.718 -16.838 1.00 94.44 117 VAL A CA 1
ATOM 886 C C . VAL A 1 117 ? 20.916 -11.095 -16.302 1.00 94.44 117 VAL A C 1
ATOM 888 O O . VAL A 1 117 ? 21.149 -11.147 -15.095 1.00 94.44 117 VAL A O 1
ATOM 891 N N . ALA A 1 118 ? 21.875 -11.323 -17.199 1.00 86.38 118 ALA A N 1
ATOM 892 C CA . ALA A 1 118 ? 23.270 -11.544 -16.811 1.00 86.38 118 ALA A CA 1
ATOM 893 C C . ALA A 1 118 ? 24.046 -10.226 -16.645 1.00 86.38 118 ALA A C 1
ATOM 895 O O . ALA A 1 118 ? 24.975 -10.147 -15.844 1.00 86.38 118 ALA A O 1
ATOM 896 N N . SER A 1 119 ? 23.675 -9.193 -17.410 1.00 90.50 119 SER A N 1
ATOM 897 C CA . SER A 1 119 ? 24.339 -7.889 -17.394 1.00 90.50 119 SER A CA 1
ATOM 898 C C . SER A 1 119 ? 23.891 -7.058 -16.187 1.00 90.50 119 SER A C 1
ATOM 900 O O . SER A 1 119 ? 22.701 -6.749 -16.087 1.00 90.50 119 SER A O 1
ATOM 902 N N . PRO A 1 120 ? 24.813 -6.620 -15.309 1.00 88.06 120 PRO A N 1
ATOM 903 C CA . PRO A 1 120 ? 24.474 -5.727 -14.203 1.00 88.06 120 PRO A CA 1
ATOM 904 C C . PRO A 1 120 ? 23.865 -4.394 -14.656 1.00 88.06 120 PRO A C 1
ATOM 906 O O . PRO A 1 120 ? 23.048 -3.832 -13.940 1.00 88.06 120 PRO A O 1
ATOM 909 N N . ALA A 1 121 ? 24.206 -3.914 -15.859 1.00 92.31 121 ALA A N 1
ATOM 910 C CA . ALA A 1 121 ? 23.697 -2.646 -16.390 1.00 92.31 121 ALA A CA 1
ATOM 911 C C . ALA A 1 121 ? 22.187 -2.661 -16.691 1.00 92.31 121 ALA A C 1
ATOM 913 O O . ALA A 1 121 ? 21.587 -1.601 -16.785 1.00 92.31 121 ALA A O 1
ATOM 914 N N . HIS A 1 122 ? 21.583 -3.846 -16.824 1.00 95.44 122 HIS A N 1
ATOM 915 C CA . HIS A 1 122 ? 20.147 -4.024 -17.062 1.00 95.44 122 HIS A CA 1
ATOM 916 C C . HIS A 1 122 ? 19.443 -4.639 -15.844 1.00 95.44 122 HIS A C 1
ATOM 918 O O . HIS A 1 122 ? 18.336 -5.155 -15.970 1.00 95.44 122 HIS A O 1
ATOM 924 N N . ARG A 1 123 ? 20.091 -4.676 -14.667 1.00 96.31 123 ARG A N 1
ATOM 925 C CA . ARG A 1 123 ? 19.544 -5.336 -13.469 1.00 96.31 123 ARG A CA 1
ATOM 926 C C . ARG A 1 123 ? 18.384 -4.559 -12.863 1.00 96.31 123 ARG A C 1
ATOM 928 O O . ARG A 1 123 ? 17.447 -5.195 -12.400 1.00 96.31 123 ARG A O 1
ATOM 935 N N . ILE A 1 124 ? 18.465 -3.231 -12.840 1.00 97.12 124 ILE A N 1
ATOM 936 C CA . ILE A 1 124 ? 17.523 -2.375 -12.115 1.00 97.12 124 ILE A CA 1
ATOM 937 C C . ILE A 1 124 ? 17.034 -1.282 -13.056 1.00 97.12 124 ILE A C 1
ATOM 939 O O . ILE A 1 124 ? 17.813 -0.445 -13.510 1.00 97.12 124 ILE A O 1
ATOM 943 N N . THR A 1 125 ? 15.741 -1.303 -13.343 1.00 96.12 125 THR A N 1
ATOM 944 C CA . THR A 1 125 ? 15.065 -0.341 -14.209 1.00 96.12 125 THR A CA 1
ATOM 945 C C . THR A 1 125 ? 14.267 0.637 -13.345 1.00 96.12 125 THR A C 1
ATOM 947 O O . THR A 1 125 ? 13.503 0.213 -12.479 1.00 96.12 125 THR A O 1
ATOM 950 N N . LEU A 1 126 ? 14.410 1.940 -13.590 1.00 96.44 126 LEU A N 1
ATOM 951 C CA . LEU A 1 126 ? 13.544 2.976 -13.026 1.00 96.44 126 LEU A CA 1
ATOM 952 C C . LEU A 1 126 ? 12.247 3.044 -13.838 1.00 96.44 126 LEU A C 1
ATOM 954 O O . LEU A 1 126 ? 12.297 3.316 -15.038 1.00 96.44 126 LEU A O 1
ATOM 958 N N . LEU A 1 127 ? 11.100 2.819 -13.196 1.00 95.44 127 LEU A N 1
ATOM 959 C CA . LEU A 1 127 ? 9.795 2.857 -13.861 1.00 95.44 127 LEU A CA 1
ATOM 960 C C . LEU A 1 127 ? 9.140 4.237 -13.805 1.00 95.44 127 LEU A C 1
ATOM 962 O O . LEU A 1 127 ? 8.395 4.582 -14.708 1.00 95.44 127 LEU A O 1
ATOM 966 N N . THR A 1 128 ? 9.424 5.052 -12.792 1.00 94.44 128 THR A N 1
ATOM 967 C CA . THR A 1 128 ? 8.828 6.393 -12.643 1.00 94.44 128 THR A CA 1
ATOM 968 C C . THR A 1 128 ? 9.916 7.469 -12.694 1.00 94.44 128 THR A C 1
ATOM 970 O O . THR A 1 128 ? 10.364 7.938 -11.642 1.00 94.44 128 THR A O 1
ATOM 973 N N . PRO A 1 129 ? 10.413 7.837 -13.889 1.00 94.12 129 PRO A N 1
ATOM 974 C CA . PRO A 1 129 ? 11.389 8.912 -14.019 1.00 94.12 129 PRO A CA 1
ATOM 975 C C . PRO A 1 129 ? 10.778 10.262 -13.624 1.00 94.12 129 PRO A C 1
ATOM 977 O O . PRO A 1 129 ? 9.562 10.446 -13.672 1.00 94.12 129 PRO A O 1
ATOM 980 N N . VAL A 1 130 ? 11.635 11.223 -13.270 1.00 94.81 130 VAL A N 1
ATOM 981 C CA . VAL A 1 130 ? 11.185 12.597 -13.026 1.00 94.81 130 VAL A CA 1
ATOM 982 C C . VAL A 1 130 ? 10.713 13.274 -14.313 1.00 94.81 130 VAL A C 1
ATOM 984 O O . VAL A 1 130 ? 11.174 12.949 -15.411 1.00 94.81 130 VAL A O 1
ATOM 987 N N . ASP A 1 131 ? 9.819 14.245 -14.172 1.00 91.44 131 ASP A N 1
ATOM 988 C CA . ASP A 1 131 ? 9.351 15.077 -15.275 1.00 91.44 131 ASP A CA 1
ATOM 989 C C . ASP A 1 131 ? 10.312 16.251 -15.582 1.00 91.44 131 ASP A C 1
ATOM 991 O O . ASP A 1 131 ? 11.429 16.347 -15.066 1.00 91.44 131 ASP A O 1
ATOM 995 N N . ALA A 1 132 ? 9.871 17.193 -16.425 1.00 92.12 132 ALA A N 1
ATOM 996 C CA . ALA A 1 132 ? 10.646 18.388 -16.769 1.00 92.12 132 ALA A CA 1
ATOM 997 C C . ALA A 1 132 ? 10.904 19.340 -15.582 1.00 92.12 132 ALA A C 1
ATOM 999 O O . ALA A 1 132 ? 11.793 20.189 -15.668 1.00 92.12 132 ALA A O 1
ATOM 1000 N N . THR A 1 133 ? 10.133 19.227 -14.497 1.00 94.31 133 THR A N 1
ATOM 1001 C CA . THR A 1 133 ? 10.332 19.975 -13.249 1.00 94.31 133 THR A CA 1
ATOM 1002 C C . THR A 1 133 ? 11.277 19.262 -12.280 1.00 94.31 133 THR A C 1
ATOM 1004 O O . THR A 1 133 ? 11.731 19.872 -11.314 1.00 94.31 133 THR A O 1
ATOM 1007 N N . GLY A 1 134 ? 11.656 18.018 -12.584 1.00 94.00 134 GLY A N 1
ATOM 1008 C CA . GLY A 1 134 ? 12.638 17.256 -11.824 1.00 94.00 134 GLY A CA 1
ATOM 1009 C C . GLY A 1 134 ? 12.055 16.481 -10.644 1.00 94.00 134 GLY A C 1
ATOM 1010 O O . GLY A 1 134 ? 12.830 16.072 -9.784 1.00 94.00 134 GLY A O 1
ATOM 1011 N N . ILE A 1 135 ? 10.736 16.260 -10.612 1.00 95.06 135 ILE A N 1
ATOM 1012 C CA . ILE A 1 135 ? 10.031 15.471 -9.588 1.00 95.06 135 ILE A CA 1
ATOM 1013 C C . ILE A 1 135 ? 9.176 14.358 -10.214 1.00 95.06 135 ILE A C 1
ATOM 1015 O O . ILE A 1 135 ? 8.893 14.380 -11.412 1.00 95.06 135 ILE A O 1
ATOM 1019 N N . THR A 1 136 ? 8.792 13.361 -9.415 1.00 94.00 136 THR A N 1
ATOM 1020 C CA . THR A 1 136 ? 7.925 12.235 -9.815 1.00 94.00 136 THR A CA 1
ATOM 1021 C C . THR A 1 136 ? 6.456 12.452 -9.450 1.00 94.00 136 THR A C 1
ATOM 1023 O O . THR A 1 136 ? 5.601 11.739 -9.968 1.00 94.00 136 THR A O 1
ATOM 1026 N N . PHE A 1 137 ? 6.162 13.423 -8.573 1.00 93.12 137 PHE A N 1
ATOM 1027 C CA . PHE A 1 137 ? 4.844 13.662 -7.956 1.00 93.12 137 PHE A CA 1
ATOM 1028 C C . PHE A 1 137 ? 4.376 12.560 -6.999 1.00 93.12 137 PHE A C 1
ATOM 1030 O O . PHE A 1 137 ? 3.231 12.581 -6.544 1.00 93.12 137 PHE A O 1
ATOM 1037 N N . PHE A 1 138 ? 5.256 11.619 -6.652 1.00 94.19 138 PHE A N 1
ATOM 1038 C CA . PHE A 1 138 ? 4.968 10.588 -5.666 1.00 94.19 138 PHE A CA 1
ATOM 1039 C C . PHE A 1 138 ? 5.731 10.837 -4.374 1.00 94.19 138 PHE A C 1
ATOM 1041 O O . PHE A 1 138 ? 6.842 11.361 -4.359 1.00 94.19 138 PHE A O 1
ATOM 1048 N N . ASN A 1 139 ? 5.131 10.407 -3.273 1.00 92.88 139 ASN A N 1
ATOM 1049 C CA . ASN A 1 139 ? 5.723 10.440 -1.941 1.00 92.88 139 ASN A CA 1
ATOM 1050 C C . ASN A 1 139 ? 5.412 9.135 -1.223 1.00 92.88 139 ASN A C 1
ATOM 1052 O O . ASN A 1 139 ? 4.342 8.572 -1.468 1.00 92.88 139 ASN A O 1
ATOM 1056 N N . ARG A 1 140 ? 6.308 8.738 -0.313 1.00 93.56 140 ARG A N 1
ATOM 1057 C CA . ARG A 1 140 ? 6.098 7.665 0.670 1.00 93.56 140 ARG A CA 1
ATOM 1058 C C . ARG A 1 140 ? 5.481 6.404 0.075 1.00 93.56 140 ARG A C 1
ATOM 1060 O O . ARG A 1 140 ? 4.449 5.958 0.549 1.00 93.56 140 ARG A O 1
ATOM 1067 N N . ILE A 1 141 ? 6.026 5.930 -1.050 1.00 95.31 141 ILE A N 1
ATOM 1068 C CA . ILE A 1 141 ? 5.534 4.688 -1.648 1.00 95.31 141 ILE A CA 1
ATOM 1069 C C . ILE A 1 141 ? 5.998 3.537 -0.770 1.00 95.31 141 ILE A C 1
ATOM 1071 O O . ILE A 1 141 ? 7.203 3.376 -0.598 1.00 95.31 141 ILE A O 1
ATOM 1075 N N . ASP A 1 142 ? 5.035 2.755 -0.305 1.00 91.00 142 ASP A N 1
ATOM 1076 C CA . ASP A 1 142 ? 5.234 1.756 0.732 1.00 91.00 142 ASP A CA 1
ATOM 1077 C C . ASP A 1 142 ? 4.826 0.364 0.224 1.00 91.00 142 ASP A C 1
ATOM 1079 O O . ASP A 1 142 ? 5.538 -0.251 -0.581 1.00 91.00 142 ASP A O 1
ATOM 1083 N N . GLY A 1 143 ? 3.628 -0.101 0.581 1.00 94.00 143 GLY A N 1
ATOM 1084 C CA . GLY A 1 143 ? 3.124 -1.406 0.199 1.00 94.00 143 GLY A CA 1
ATOM 1085 C C . GLY A 1 143 ? 2.909 -1.569 -1.296 1.00 94.00 143 GLY A C 1
ATOM 1086 O O . GLY A 1 143 ? 2.566 -0.630 -2.026 1.00 94.00 143 GLY A O 1
ATOM 1087 N N . SER A 1 144 ? 3.057 -2.805 -1.761 1.00 95.06 144 SER A N 1
ATOM 1088 C CA . SER A 1 144 ? 2.845 -3.158 -3.159 1.00 95.06 144 SER A CA 1
ATOM 1089 C C . SER A 1 144 ? 2.152 -4.503 -3.318 1.00 95.06 144 SER A C 1
ATOM 1091 O O . SER A 1 144 ? 2.352 -5.434 -2.542 1.00 95.06 144 SER A O 1
ATOM 1093 N N . THR A 1 145 ? 1.323 -4.623 -4.354 1.00 95.38 145 THR A N 1
ATOM 1094 C CA . THR A 1 145 ? 0.699 -5.902 -4.704 1.00 95.38 145 THR A CA 1
ATOM 1095 C C . THR A 1 145 ? 0.396 -6.012 -6.188 1.00 95.38 145 THR A C 1
ATOM 1097 O O . THR A 1 145 ? 0.397 -5.029 -6.930 1.00 95.38 145 THR A O 1
ATOM 1100 N N . TRP A 1 146 ? 0.087 -7.231 -6.621 1.00 95.38 146 TRP A N 1
ATOM 1101 C CA . TRP A 1 146 ? -0.399 -7.519 -7.962 1.00 95.38 146 TRP A CA 1
ATOM 1102 C C . TRP A 1 146 ? -1.887 -7.833 -7.945 1.00 95.38 146 TRP A C 1
ATOM 1104 O O . TRP A 1 146 ? -2.337 -8.752 -7.257 1.00 95.38 146 TRP A O 1
ATOM 1114 N N . ASN A 1 147 ? -2.648 -7.120 -8.768 1.00 95.38 147 ASN A N 1
ATOM 1115 C CA . ASN A 1 147 ? -4.045 -7.432 -8.998 1.00 95.38 147 ASN A CA 1
ATOM 1116 C C . ASN A 1 147 ? -4.194 -8.295 -10.260 1.00 95.38 147 ASN A C 1
ATOM 1118 O O . ASN A 1 147 ? -4.015 -7.845 -11.392 1.00 95.38 147 ASN A O 1
ATOM 1122 N N . LEU A 1 148 ? -4.584 -9.554 -10.048 1.00 92.31 148 LEU A N 1
ATOM 1123 C CA . LEU A 1 148 ? -4.773 -10.552 -11.105 1.00 92.31 148 LEU A CA 1
ATOM 1124 C C . LEU A 1 148 ? -5.902 -10.212 -12.090 1.00 92.31 148 LEU A C 1
ATOM 1126 O O . LEU A 1 148 ? -5.921 -10.757 -13.192 1.00 92.31 148 LEU A O 1
ATOM 1130 N N . PHE A 1 149 ? -6.860 -9.368 -11.703 1.00 95.44 149 PHE A N 1
ATOM 1131 C CA . PHE A 1 149 ? -8.034 -9.057 -12.520 1.00 95.44 149 PHE A CA 1
ATOM 1132 C C . PHE A 1 149 ? -7.809 -7.874 -13.455 1.00 95.44 149 PHE A C 1
ATOM 1134 O O . PHE A 1 149 ? -8.234 -7.914 -14.610 1.00 95.44 149 PHE A O 1
ATOM 1141 N N . THR A 1 150 ? -7.136 -6.833 -12.972 1.00 93.75 150 THR A N 1
ATOM 1142 C CA . THR A 1 150 ? -6.718 -5.687 -13.791 1.00 93.75 150 THR A CA 1
ATOM 1143 C C . THR A 1 150 ? -5.430 -5.973 -14.560 1.00 93.75 150 THR A C 1
ATOM 1145 O O . THR A 1 150 ? -5.195 -5.353 -15.594 1.00 93.75 150 THR A O 1
ATOM 1148 N N . GLY A 1 151 ? -4.605 -6.916 -14.088 1.00 92.94 151 GLY A N 1
ATOM 1149 C CA . GLY A 1 151 ? -3.274 -7.156 -14.641 1.00 92.94 151 GLY A CA 1
ATOM 1150 C C . GLY A 1 151 ? -2.326 -5.988 -14.360 1.00 92.94 151 GLY A C 1
ATOM 1151 O O . GLY A 1 151 ? -1.535 -5.608 -15.225 1.00 92.94 151 GLY A O 1
ATOM 1152 N N . THR A 1 152 ? -2.450 -5.379 -13.179 1.00 94.94 152 THR A N 1
ATOM 1153 C CA . THR A 1 152 ? -1.691 -4.191 -12.774 1.00 94.94 152 THR A CA 1
ATOM 1154 C C . THR A 1 152 ? -1.055 -4.376 -11.402 1.00 94.94 152 THR A C 1
ATOM 1156 O O . THR A 1 152 ? -1.551 -5.101 -10.535 1.00 94.94 152 THR A O 1
ATOM 1159 N N . LEU A 1 153 ? 0.075 -3.703 -11.222 1.00 96.19 153 LEU A N 1
ATOM 1160 C CA . LEU A 1 153 ? 0.686 -3.434 -9.934 1.00 96.19 153 LEU A CA 1
ATOM 1161 C C . LEU A 1 153 ? -0.066 -2.293 -9.256 1.00 96.19 153 LEU A C 1
ATOM 1163 O O . LEU A 1 153 ? -0.467 -1.322 -9.905 1.00 96.19 153 LEU A O 1
ATOM 1167 N N . LEU A 1 154 ? -0.201 -2.402 -7.943 1.00 97.12 154 LEU A N 1
ATOM 1168 C CA . LEU A 1 154 ? -0.724 -1.355 -7.084 1.00 97.12 154 LEU A CA 1
ATOM 1169 C C . LEU A 1 154 ? 0.333 -1.007 -6.052 1.00 97.12 154 LEU A C 1
ATOM 1171 O O . LEU A 1 154 ? 0.939 -1.908 -5.476 1.00 97.12 154 LEU A O 1
ATOM 1175 N N . PHE A 1 155 ? 0.517 0.286 -5.819 1.00 96.88 155 PHE A N 1
ATOM 1176 C CA . PHE A 1 155 ? 1.441 0.813 -4.827 1.00 96.88 155 PHE A CA 1
ATOM 1177 C C . PHE A 1 155 ? 0.700 1.763 -3.894 1.00 96.88 155 PHE A C 1
ATOM 1179 O O . PHE A 1 155 ? 0.003 2.672 -4.355 1.00 96.88 155 PHE A O 1
ATOM 1186 N N . ALA A 1 156 ? 0.825 1.541 -2.594 1.00 96.75 156 ALA A N 1
ATOM 1187 C CA . ALA A 1 156 ? 0.261 2.391 -1.562 1.00 96.75 156 ALA A CA 1
ATOM 1188 C C . ALA A 1 156 ? 1.213 3.554 -1.244 1.00 96.75 156 ALA A C 1
ATOM 1190 O O . ALA A 1 156 ? 2.426 3.432 -1.401 1.00 96.75 156 ALA A O 1
ATOM 1191 N N . GLN A 1 157 ? 0.652 4.700 -0.860 1.00 95.88 157 GLN A N 1
ATOM 1192 C CA . GLN A 1 157 ? 1.408 5.879 -0.454 1.00 95.88 157 GLN A CA 1
ATOM 1193 C C . GLN A 1 157 ? 1.037 6.298 0.971 1.00 95.88 157 GLN A C 1
ATOM 1195 O O . GLN A 1 157 ? -0.087 6.766 1.191 1.00 95.88 157 GLN A O 1
ATOM 1200 N N . GLU A 1 158 ? 1.986 6.251 1.905 1.00 93.06 158 GLU A N 1
ATOM 1201 C CA . GLU A 1 158 ? 1.797 6.559 3.330 1.00 93.06 158 GLU A CA 1
ATOM 1202 C C . GLU A 1 158 ? 1.816 8.081 3.618 1.00 93.06 158 GLU A C 1
ATOM 1204 O O . GLU A 1 158 ? 2.425 8.580 4.558 1.00 93.06 158 GLU A O 1
ATOM 1209 N N . ASN A 1 159 ? 1.157 8.896 2.783 1.00 93.19 159 ASN A N 1
ATOM 1210 C CA . ASN A 1 159 ? 1.249 10.366 2.853 1.00 93.19 159 ASN A CA 1
ATOM 1211 C C . ASN A 1 159 ? -0.068 11.075 3.219 1.00 93.19 159 ASN A C 1
ATOM 1213 O O . ASN A 1 159 ? -0.337 12.196 2.774 1.00 93.19 159 ASN A O 1
ATOM 1217 N N . GLY A 1 160 ? -0.912 10.437 4.033 1.00 91.62 160 GLY A N 1
ATOM 1218 C CA . GLY A 1 160 ? -2.171 11.012 4.520 1.00 91.62 160 GLY A CA 1
ATOM 1219 C C . GLY A 1 160 ? -3.062 11.548 3.390 1.00 91.62 160 GLY A C 1
ATOM 1220 O O . GLY A 1 160 ? -3.244 10.907 2.361 1.00 91.62 160 GLY A O 1
ATOM 1221 N N . ALA A 1 161 ? -3.576 12.771 3.537 1.00 90.31 161 ALA A N 1
ATOM 1222 C CA . ALA A 1 161 ? -4.416 13.421 2.519 1.00 90.31 161 ALA A CA 1
ATOM 1223 C C . ALA A 1 161 ? -3.689 13.742 1.191 1.00 90.31 161 ALA A C 1
ATOM 1225 O O . ALA A 1 161 ? -4.307 14.254 0.262 1.00 90.31 161 ALA A O 1
ATOM 1226 N N . LEU A 1 162 ? -2.383 13.479 1.098 1.00 90.88 162 LEU A N 1
ATOM 1227 C CA . LEU A 1 162 ? -1.574 13.594 -0.118 1.00 90.88 162 LEU A CA 1
ATOM 1228 C C . LEU A 1 162 ? -1.086 12.222 -0.622 1.00 90.88 162 LEU A C 1
ATOM 1230 O O . LEU A 1 162 ? -0.307 12.165 -1.571 1.00 90.88 162 LEU A O 1
ATOM 1234 N N . GLY A 1 163 ? -1.499 11.135 0.035 1.00 95.25 163 GLY A N 1
ATOM 1235 C CA . GLY A 1 163 ? -1.236 9.755 -0.357 1.00 95.25 163 GLY A CA 1
ATOM 1236 C C . GLY A 1 163 ? -2.439 9.117 -1.048 1.00 95.25 163 GLY A C 1
ATOM 1237 O O . GLY A 1 163 ? -3.336 9.805 -1.543 1.00 95.25 163 GLY A O 1
ATOM 1238 N N . GLY A 1 164 ? -2.461 7.788 -1.080 1.00 96.69 164 GLY A N 1
ATOM 1239 C CA . GLY A 1 164 ? -3.473 6.986 -1.761 1.00 96.69 164 GLY A CA 1
ATOM 1240 C C . GLY A 1 164 ? -2.849 5.804 -2.498 1.00 96.69 164 GLY A C 1
ATOM 1241 O O . GLY A 1 164 ? -1.830 5.278 -2.069 1.00 96.69 164 GLY A O 1
ATOM 1242 N N . VAL A 1 165 ? -3.467 5.373 -3.599 1.00 97.94 165 VAL A N 1
ATOM 1243 C CA . VAL A 1 165 ? -2.987 4.228 -4.392 1.00 97.94 165 VAL A CA 1
ATOM 1244 C C . VAL A 1 165 ? -2.610 4.661 -5.802 1.00 97.94 165 VAL A C 1
ATOM 1246 O O . VAL A 1 165 ? -3.381 5.352 -6.477 1.00 97.94 165 VAL A O 1
ATOM 1249 N N . ILE A 1 166 ? -1.440 4.214 -6.245 1.00 95.94 166 ILE A N 1
ATOM 1250 C CA . ILE A 1 166 ? -0.944 4.301 -7.617 1.00 95.94 166 ILE A CA 1
ATOM 1251 C C . ILE A 1 166 ? -1.188 2.952 -8.295 1.00 95.94 166 ILE A C 1
ATOM 1253 O O . ILE A 1 166 ? -0.922 1.905 -7.713 1.00 95.94 166 ILE A O 1
ATOM 1257 N N . GLU A 1 167 ? -1.666 2.974 -9.533 1.00 96.12 167 GLU A N 1
ATOM 1258 C CA . GLU A 1 167 ? -1.807 1.794 -10.383 1.00 96.12 167 GLU A CA 1
ATOM 1259 C C . GLU A 1 167 ? -0.869 1.899 -11.590 1.00 96.12 167 GLU A C 1
ATOM 1261 O O . GLU A 1 167 ? -0.770 2.957 -12.218 1.00 96.12 167 GLU A O 1
ATOM 1266 N N . MET A 1 168 ? -0.197 0.795 -11.924 1.00 93.75 168 MET A N 1
ATOM 1267 C CA . MET A 1 168 ? 0.742 0.707 -13.043 1.00 93.75 168 MET A CA 1
ATOM 1268 C C . MET A 1 168 ? 0.703 -0.686 -13.687 1.00 93.75 168 MET A C 1
ATOM 1270 O O . MET A 1 168 ? 0.716 -1.698 -12.995 1.00 93.75 168 MET A O 1
ATOM 1274 N N . GLY A 1 169 ? 0.698 -0.776 -15.017 1.00 91.88 169 GLY A N 1
ATOM 1275 C CA . GLY A 1 169 ? 0.894 -2.054 -15.711 1.00 91.88 169 GLY A CA 1
ATOM 1276 C C . GLY A 1 169 ? 2.319 -2.599 -15.556 1.00 91.88 169 GLY A C 1
ATOM 1277 O O . GLY A 1 169 ? 3.279 -1.835 -15.533 1.00 91.88 169 GLY A O 1
ATOM 1278 N N . ALA A 1 170 ? 2.486 -3.925 -15.526 1.00 87.69 170 ALA A N 1
ATOM 1279 C CA . ALA A 1 170 ? 3.825 -4.536 -15.509 1.00 87.69 170 ALA A CA 1
ATOM 1280 C C . ALA A 1 170 ? 4.657 -4.213 -16.772 1.00 87.69 170 ALA A C 1
ATOM 1282 O O . ALA A 1 170 ? 5.888 -4.188 -16.714 1.00 87.69 170 ALA A O 1
ATOM 1283 N N . ASP A 1 171 ? 3.970 -3.904 -17.877 1.00 87.88 171 ASP A N 1
ATOM 1284 C CA . ASP A 1 171 ? 4.545 -3.532 -19.177 1.00 87.88 171 ASP A CA 1
ATOM 1285 C C . ASP A 1 171 ? 4.739 -2.017 -19.328 1.00 87.88 171 ASP A C 1
ATOM 1287 O O . ASP A 1 171 ? 4.895 -1.518 -20.443 1.00 87.88 171 ASP A O 1
ATOM 1291 N N . PHE A 1 172 ? 4.651 -1.258 -18.230 1.00 88.56 172 PHE A N 1
ATOM 1292 C CA . PHE A 1 172 ? 4.834 0.185 -18.277 1.00 88.56 172 PHE A CA 1
ATOM 1293 C C . PHE A 1 172 ? 6.240 0.528 -18.786 1.00 88.56 172 PHE A C 1
ATOM 1295 O O . PHE A 1 172 ? 7.246 0.198 -18.155 1.00 88.56 172 PHE A O 1
ATOM 1302 N N . ASP A 1 173 ? 6.299 1.211 -19.929 1.00 85.56 173 ASP A N 1
ATOM 1303 C CA . ASP A 1 173 ? 7.542 1.696 -20.516 1.00 85.56 173 ASP A CA 1
ATOM 1304 C C . ASP A 1 173 ? 7.832 3.127 -20.026 1.00 85.56 173 ASP A C 1
ATOM 1306 O O . ASP A 1 173 ? 7.146 4.069 -20.442 1.00 85.56 173 ASP A O 1
ATOM 1310 N N . PRO A 1 174 ? 8.875 3.332 -19.198 1.00 84.12 174 PRO A N 1
ATOM 1311 C CA . PRO A 1 174 ? 9.206 4.643 -18.645 1.00 84.12 174 PRO A CA 1
ATOM 1312 C C . PRO A 1 174 ? 9.626 5.675 -19.702 1.00 84.12 174 PRO A C 1
ATOM 1314 O O . PRO A 1 174 ? 9.574 6.873 -19.431 1.00 84.12 174 PRO A O 1
ATOM 1317 N N . ASN A 1 175 ? 10.042 5.252 -20.902 1.00 82.31 175 ASN A N 1
ATOM 1318 C CA . ASN A 1 175 ? 10.465 6.173 -21.959 1.00 82.31 175 ASN A CA 1
ATOM 1319 C C . ASN A 1 175 ? 9.286 6.776 -22.726 1.00 82.31 175 ASN A C 1
ATOM 1321 O O . ASN A 1 175 ? 9.370 7.902 -23.219 1.00 82.31 175 ASN A O 1
ATOM 1325 N N . THR A 1 176 ? 8.213 6.003 -22.888 1.00 77.56 176 THR A N 1
ATOM 1326 C CA . THR A 1 176 ? 7.063 6.382 -23.720 1.00 77.56 176 THR A CA 1
ATOM 1327 C C . THR A 1 176 ? 5.805 6.655 -22.905 1.00 77.56 176 THR A C 1
ATOM 1329 O O . THR A 1 176 ? 4.868 7.263 -23.424 1.00 77.56 176 THR A O 1
ATOM 1332 N N . GLY A 1 177 ? 5.762 6.198 -21.651 1.00 71.62 177 GLY A N 1
ATOM 1333 C CA . GLY A 1 177 ? 4.532 6.085 -20.873 1.00 71.62 177 GLY A CA 1
ATOM 1334 C C . GLY A 1 177 ? 3.553 5.050 -21.445 1.00 71.62 177 GLY A C 1
ATOM 1335 O O . GLY A 1 177 ? 2.369 5.088 -21.109 1.00 71.62 177 GLY A O 1
ATOM 1336 N N . GLY A 1 178 ? 4.004 4.173 -22.353 1.00 55.12 178 GLY A N 1
ATOM 1337 C CA . GLY A 1 178 ? 3.188 3.133 -22.983 1.00 55.12 178 GLY A CA 1
ATOM 1338 C C . GLY A 1 178 ? 2.885 1.963 -22.036 1.00 55.12 178 GLY A C 1
ATOM 1339 O O . GLY A 1 178 ? 3.710 1.629 -21.195 1.00 55.12 178 GLY A O 1
ATOM 1340 N N . GLY A 1 179 ? 1.697 1.352 -22.163 1.00 60.06 179 GLY A N 1
ATOM 1341 C CA . GLY A 1 179 ? 1.186 0.268 -21.299 1.00 60.06 179 GLY A CA 1
ATOM 1342 C C . GLY A 1 179 ? -0.176 0.605 -20.670 1.00 60.06 179 GLY A C 1
ATOM 1343 O O . GLY A 1 179 ? -0.727 1.678 -20.931 1.00 60.06 179 GLY A O 1
ATOM 1344 N N . ALA A 1 180 ? -0.748 -0.287 -19.843 1.00 62.78 180 ALA A N 1
ATOM 1345 C CA . ALA A 1 180 ? -1.820 0.105 -18.920 1.00 62.78 180 ALA A CA 1
ATOM 1346 C C . ALA A 1 180 ? -1.238 1.182 -17.991 1.00 62.78 180 ALA A C 1
ATOM 1348 O O . ALA A 1 180 ? -0.397 0.895 -17.142 1.00 62.78 180 ALA A O 1
ATOM 1349 N N . GLY A 1 181 ? -1.582 2.436 -18.294 1.00 75.06 181 GLY A N 1
ATOM 1350 C CA . GLY A 1 181 ? -0.821 3.603 -17.866 1.00 75.06 181 GLY A CA 1
ATOM 1351 C C . GLY A 1 181 ? -0.735 3.781 -16.355 1.00 75.06 181 GLY A C 1
ATOM 1352 O O . GLY A 1 181 ? -1.578 3.296 -15.602 1.00 75.06 181 GLY A O 1
ATOM 1353 N N . LEU A 1 182 ? 0.278 4.540 -15.952 1.00 89.69 182 LEU A N 1
ATOM 1354 C CA . LEU A 1 182 ? 0.452 5.054 -14.604 1.00 89.69 182 LEU A CA 1
ATOM 1355 C C . LEU A 1 182 ? -0.684 6.026 -14.258 1.00 89.69 182 LEU A C 1
ATOM 1357 O O . LEU A 1 182 ? -0.874 7.034 -14.943 1.00 89.69 182 LEU A O 1
ATOM 1361 N N . ARG A 1 183 ? -1.440 5.731 -13.201 1.00 92.69 183 ARG A N 1
ATOM 1362 C CA . ARG A 1 183 ? -2.514 6.602 -12.702 1.00 92.69 183 ARG A CA 1
ATOM 1363 C C . ARG A 1 183 ? -2.630 6.527 -11.186 1.00 92.69 183 ARG A C 1
ATOM 1365 O O . ARG A 1 183 ? -2.135 5.592 -10.566 1.00 92.69 183 ARG A O 1
ATOM 1372 N N . THR A 1 184 ? -3.361 7.468 -10.606 1.00 95.81 184 THR A N 1
ATOM 1373 C CA . THR A 1 184 ? -3.801 7.387 -9.211 1.00 95.81 184 THR A CA 1
ATOM 1374 C C . THR A 1 184 ? -5.248 6.904 -9.133 1.00 95.81 184 THR A C 1
ATOM 1376 O O . THR A 1 184 ? -6.045 7.122 -10.048 1.00 95.81 184 THR A O 1
ATOM 1379 N N . LEU A 1 185 ? -5.601 6.254 -8.025 1.00 98.00 185 LEU A N 1
ATOM 1380 C CA . LEU A 1 185 ? -6.953 5.764 -7.732 1.00 98.00 185 LEU A CA 1
ATOM 1381 C C . LEU A 1 185 ? -7.653 6.597 -6.643 1.00 98.00 185 LEU A C 1
ATOM 1383 O O . LEU A 1 185 ? -8.560 6.123 -5.962 1.00 98.00 185 LEU A O 1
ATOM 1387 N N . TYR A 1 186 ? -7.253 7.860 -6.475 1.00 98.00 186 TYR A N 1
ATOM 1388 C CA . TYR A 1 186 ? -7.726 8.720 -5.383 1.00 98.00 186 TYR A CA 1
ATOM 1389 C C . TYR A 1 186 ? -9.240 8.976 -5.403 1.00 98.00 186 TYR A C 1
ATOM 1391 O O . TYR A 1 186 ? -9.833 9.212 -4.357 1.00 98.00 186 TYR A O 1
ATOM 1399 N N . GLY A 1 187 ? -9.876 8.918 -6.576 1.00 98.12 187 GLY A N 1
ATOM 1400 C CA . GLY A 1 187 ? -11.321 9.117 -6.724 1.00 98.12 187 GLY A CA 1
ATOM 1401 C C . GLY A 1 187 ? -12.186 7.915 -6.327 1.00 98.12 187 GLY A C 1
ATOM 1402 O O . GLY A 1 187 ? -13.383 8.076 -6.091 1.00 98.12 187 GLY A O 1
ATOM 1403 N N . SER A 1 188 ? -11.607 6.713 -6.250 1.00 98.44 188 SER A N 1
ATOM 1404 C CA . SER A 1 188 ? -12.328 5.472 -5.929 1.00 98.44 188 SER A CA 1
ATOM 1405 C C . SER A 1 188 ? -11.859 4.841 -4.621 1.00 98.44 188 SER A C 1
ATOM 1407 O O . SER A 1 188 ? -12.686 4.426 -3.808 1.00 98.44 188 SER A O 1
ATOM 1409 N N . LEU A 1 189 ? -10.545 4.808 -4.397 1.00 98.56 189 LEU A N 1
ATOM 1410 C CA . LEU A 1 189 ? -9.908 4.266 -3.196 1.00 98.56 189 LEU A CA 1
ATOM 1411 C C . LEU A 1 189 ? -9.572 5.356 -2.166 1.00 98.56 189 LEU A C 1
ATOM 1413 O O . LEU A 1 189 ? -9.177 5.023 -1.053 1.00 98.56 189 LEU A O 1
ATOM 1417 N N . GLY A 1 190 ? -9.755 6.635 -2.500 1.00 98.38 190 GLY A N 1
ATOM 1418 C CA . GLY A 1 190 ? -9.475 7.753 -1.601 1.00 98.38 190 GLY A CA 1
ATOM 1419 C C . GLY A 1 190 ? -7.988 8.072 -1.457 1.00 98.38 190 GLY A C 1
ATOM 1420 O O . GLY A 1 190 ? -7.109 7.338 -1.913 1.00 98.38 190 GLY A O 1
ATOM 1421 N N . GLN A 1 191 ? -7.727 9.197 -0.806 1.00 98.06 191 GLN A N 1
ATOM 1422 C CA . GLN A 1 191 ? -6.420 9.599 -0.306 1.00 98.06 191 GLN A CA 1
ATOM 1423 C C . GLN A 1 191 ? -6.321 9.213 1.171 1.00 98.06 191 GLN A C 1
ATOM 1425 O O . GLN A 1 191 ? -7.257 9.438 1.944 1.00 98.06 191 GLN A O 1
ATOM 1430 N N . GLY A 1 192 ? -5.189 8.641 1.557 1.00 96.31 192 GLY A N 1
ATOM 1431 C CA . GLY A 1 192 ? -4.897 8.199 2.916 1.00 96.31 192 GLY A CA 1
ATOM 1432 C C . GLY A 1 192 ? -3.406 7.923 3.080 1.00 96.31 192 GLY A C 1
ATOM 1433 O O . GLY A 1 192 ? -2.661 7.936 2.101 1.00 96.31 192 GLY A O 1
ATOM 1434 N N . GLY A 1 193 ? -2.969 7.695 4.319 1.00 95.94 193 GLY A N 1
ATOM 1435 C CA . GLY A 1 193 ? -1.618 7.199 4.594 1.00 95.94 193 GLY A CA 1
ATOM 1436 C C . GLY A 1 193 ? -1.610 5.690 4.463 1.00 95.94 193 GLY A C 1
ATOM 1437 O O . GLY A 1 193 ? -1.664 4.991 5.461 1.00 95.94 193 GLY A O 1
ATOM 1438 N N . TYR A 1 194 ? -1.699 5.185 3.236 1.00 96.62 194 TYR A N 1
ATOM 1439 C CA . TYR A 1 194 ? -1.812 3.750 3.018 1.00 96.62 194 TYR A CA 1
ATOM 1440 C C . TYR A 1 194 ? -0.441 3.097 3.078 1.00 96.62 194 TYR A C 1
ATOM 1442 O O . TYR A 1 194 ? 0.443 3.474 2.316 1.00 96.62 194 TYR A O 1
ATOM 1450 N N . GLU A 1 195 ? -0.335 2.105 3.953 1.00 93.75 195 GLU A N 1
ATOM 1451 C CA . GLU A 1 195 ? 0.837 1.262 4.117 1.00 93.75 195 GLU A CA 1
ATOM 1452 C C . GLU A 1 195 ? 0.687 0.022 3.234 1.00 93.75 195 GLU A C 1
ATOM 1454 O O . GLU A 1 195 ? 1.277 -0.069 2.172 1.00 93.75 195 GLU A O 1
ATOM 1459 N N . GLY A 1 196 ? -0.161 -0.930 3.633 1.00 93.94 196 GLY A N 1
ATOM 1460 C CA . GLY A 1 196 ? -0.344 -2.199 2.934 1.00 93.94 196 GLY A CA 1
ATOM 1461 C C . GLY A 1 196 ? -1.540 -2.185 1.988 1.00 93.94 196 GLY A C 1
ATOM 1462 O O . GLY A 1 196 ? -2.597 -1.630 2.302 1.00 93.94 196 GLY A O 1
ATOM 1463 N N . ILE A 1 197 ? -1.426 -2.879 0.855 1.00 96.81 197 ILE A N 1
ATOM 1464 C CA . ILE A 1 197 ? -2.542 -3.125 -0.065 1.00 96.81 197 ILE A CA 1
ATOM 1465 C C . ILE A 1 197 ? -2.494 -4.553 -0.604 1.00 96.81 197 ILE A C 1
ATOM 1467 O O . ILE A 1 197 ? -1.460 -4.993 -1.076 1.00 96.81 197 ILE A O 1
ATOM 1471 N N . HIS A 1 198 ? -3.613 -5.282 -0.561 1.00 96.31 198 HIS A N 1
ATOM 1472 C CA . HIS A 1 198 ? -3.670 -6.698 -0.949 1.00 96.31 198 HIS A CA 1
ATOM 1473 C C . HIS A 1 198 ? -4.969 -7.037 -1.674 1.00 96.31 198 HIS A C 1
ATOM 1475 O O . HIS A 1 198 ? -6.057 -6.759 -1.168 1.00 96.31 198 HIS A O 1
ATOM 1481 N N . ALA A 1 199 ? -4.868 -7.652 -2.853 1.00 95.38 199 ALA A N 1
ATOM 1482 C CA . ALA A 1 199 ? -6.034 -8.149 -3.583 1.00 95.38 199 ALA A CA 1
ATOM 1483 C C . ALA A 1 199 ? -6.524 -9.486 -3.002 1.00 95.38 199 ALA A C 1
ATOM 1485 O O . ALA A 1 199 ? -5.713 -10.342 -2.642 1.00 95.38 199 ALA A O 1
ATOM 1486 N N . ASP A 1 200 ? -7.842 -9.689 -2.955 1.00 95.31 200 ASP A N 1
ATOM 1487 C CA . ASP A 1 200 ? -8.439 -11.010 -2.727 1.00 95.31 200 ASP A CA 1
ATOM 1488 C C . ASP A 1 200 ? -8.799 -11.740 -4.037 1.00 95.31 200 ASP A C 1
ATOM 1490 O O . ASP A 1 200 ? -8.671 -11.200 -5.140 1.00 95.31 200 ASP A O 1
ATOM 1494 N N . ASP A 1 201 ? -9.269 -12.989 -3.939 1.00 94.44 201 ASP A N 1
ATOM 1495 C CA . ASP A 1 201 ? -9.660 -13.801 -5.100 1.00 94.44 201 ASP A CA 1
ATOM 1496 C C . ASP A 1 201 ? -10.973 -13.364 -5.768 1.00 94.44 201 ASP A C 1
ATOM 1498 O O . ASP A 1 201 ? -11.406 -13.987 -6.744 1.00 94.44 201 ASP A O 1
ATOM 1502 N N . TRP A 1 202 ? -11.629 -12.313 -5.272 1.00 95.44 202 TRP A N 1
ATOM 1503 C CA . TRP A 1 202 ? -12.836 -11.726 -5.861 1.00 95.44 202 TRP A CA 1
ATOM 1504 C C . TRP A 1 202 ? -12.562 -10.358 -6.501 1.00 95.44 202 TRP A C 1
ATOM 1506 O O . TRP A 1 202 ? -13.433 -9.829 -7.197 1.00 95.44 202 TRP A O 1
ATOM 1516 N N . GLY A 1 203 ? -11.348 -9.828 -6.331 1.00 95.81 203 GLY A N 1
ATOM 1517 C CA . GLY A 1 203 ? -10.911 -8.532 -6.841 1.00 95.81 203 GLY A CA 1
ATOM 1518 C C . GLY A 1 203 ? -11.185 -7.378 -5.883 1.00 95.81 203 GLY A C 1
ATOM 1519 O O . GLY A 1 203 ? -11.084 -6.224 -6.292 1.00 95.81 203 GLY A O 1
ATOM 1520 N N . ASN A 1 204 ? -11.538 -7.659 -4.625 1.00 98.06 204 ASN A N 1
ATOM 1521 C CA . ASN A 1 204 ? -11.566 -6.622 -3.603 1.00 98.06 204 ASN A CA 1
ATOM 1522 C C . ASN A 1 204 ? -10.135 -6.279 -3.186 1.00 98.06 204 ASN A C 1
ATOM 1524 O O . ASN A 1 204 ? -9.255 -7.139 -3.193 1.00 98.06 204 ASN A O 1
ATOM 1528 N N . MET A 1 205 ? -9.932 -5.039 -2.750 1.00 98.06 205 MET A N 1
ATOM 1529 C CA . MET A 1 205 ? -8.649 -4.587 -2.215 1.00 98.06 205 MET A CA 1
ATOM 1530 C C . MET A 1 205 ? -8.766 -4.383 -0.715 1.00 98.06 205 MET A C 1
ATOM 1532 O O . MET A 1 205 ? -9.592 -3.589 -0.274 1.00 98.06 205 MET A O 1
ATOM 1536 N N . LEU A 1 206 ? -7.948 -5.076 0.066 1.00 97.94 206 LEU A N 1
ATOM 1537 C CA . LEU A 1 206 ? -7.736 -4.785 1.478 1.00 97.94 206 LEU A CA 1
ATOM 1538 C C . LEU A 1 206 ? -6.638 -3.732 1.555 1.00 97.94 206 LEU A C 1
ATOM 1540 O O . LEU A 1 206 ? -5.594 -3.904 0.937 1.00 97.94 206 LEU A O 1
ATOM 1544 N N . ILE A 1 207 ? -6.893 -2.637 2.264 1.00 98.19 207 ILE A N 1
ATOM 1545 C CA . ILE A 1 207 ? -5.974 -1.499 2.359 1.00 98.19 207 ILE A CA 1
ATOM 1546 C C . ILE A 1 207 ? -5.789 -1.185 3.837 1.00 98.19 207 ILE A C 1
ATOM 1548 O O . ILE A 1 207 ? -6.770 -1.074 4.575 1.00 98.19 207 ILE A O 1
ATOM 1552 N N . VAL A 1 208 ? -4.547 -1.060 4.277 1.00 97.00 208 VAL A N 1
ATOM 1553 C CA . VAL A 1 208 ? -4.201 -0.779 5.666 1.00 97.00 208 VAL A CA 1
ATOM 1554 C C . VAL A 1 208 ? -3.562 0.597 5.738 1.00 97.00 208 VAL A C 1
ATOM 1556 O O . VAL A 1 208 ? -2.704 0.924 4.927 1.00 97.00 208 VAL A O 1
ATOM 1559 N N . GLU A 1 209 ? -4.038 1.433 6.654 1.00 96.25 209 GLU A N 1
ATOM 1560 C CA . GLU A 1 209 ? -3.574 2.811 6.787 1.00 96.25 209 GLU A CA 1
ATOM 1561 C C . GLU A 1 209 ? -2.643 2.966 7.983 1.00 96.25 209 GLU A C 1
ATOM 1563 O O . GLU A 1 209 ? -3.085 2.759 9.113 1.00 96.25 209 GLU A O 1
ATOM 1568 N N . ASP A 1 210 ? -1.425 3.451 7.771 1.00 94.19 210 ASP A N 1
ATOM 1569 C CA . ASP A 1 210 ? -0.605 4.018 8.831 1.00 94.19 210 ASP A CA 1
ATOM 1570 C C . ASP A 1 210 ? -0.705 5.553 8.812 1.00 94.19 210 ASP A C 1
ATOM 1572 O O . ASP A 1 210 ? -0.226 6.265 7.938 1.00 94.19 210 ASP A O 1
ATOM 1576 N N . VAL A 1 211 ? -1.418 6.097 9.801 1.00 91.88 211 VAL A N 1
ATOM 1577 C CA . VAL A 1 211 ? -1.443 7.528 10.082 1.00 91.88 211 VAL A CA 1
ATOM 1578 C C . VAL A 1 211 ? -1.435 7.717 11.591 1.00 91.88 211 VAL A C 1
ATOM 1580 O O . VAL A 1 211 ? -2.375 7.370 12.315 1.00 91.88 211 VAL A O 1
ATOM 1583 N N . GLY A 1 212 ? -0.389 8.373 12.090 1.00 89.19 212 GLY A N 1
ATOM 1584 C CA . GLY A 1 212 ? -0.310 8.766 13.492 1.00 89.19 212 GLY A CA 1
ATOM 1585 C C . GLY A 1 212 ? -1.418 9.741 13.905 1.00 89.19 212 GLY A C 1
ATOM 1586 O O . GLY A 1 212 ? -1.664 10.745 13.242 1.00 89.19 212 GLY A O 1
ATOM 1587 N N . GLY A 1 213 ? -2.058 9.486 15.049 1.00 92.06 213 GLY A N 1
ATOM 1588 C CA . GLY A 1 213 ? -2.964 10.453 15.668 1.00 92.06 213 GLY A CA 1
ATOM 1589 C C . GLY A 1 213 ? -2.260 11.470 16.564 1.00 92.06 213 GLY A C 1
ATOM 1590 O O . GLY A 1 213 ? -1.036 11.480 16.711 1.00 92.06 213 GLY A O 1
ATOM 1591 N N . THR A 1 214 ? -3.065 12.315 17.210 1.00 94.19 214 THR A N 1
ATOM 1592 C CA . THR A 1 214 ? -2.605 13.332 18.164 1.00 94.19 214 THR A CA 1
ATOM 1593 C C . THR A 1 214 ? -1.726 12.720 19.255 1.00 94.19 214 THR A C 1
ATOM 1595 O O . THR A 1 214 ? -2.118 11.743 19.899 1.00 94.19 214 THR A O 1
ATOM 1598 N N . LEU A 1 215 ? -0.552 13.317 19.474 1.00 92.81 215 LEU A N 1
ATOM 1599 C CA . LEU A 1 215 ? 0.357 12.958 20.559 1.00 92.81 215 LEU A CA 1
ATOM 1600 C C . LEU A 1 215 ? -0.229 13.400 21.908 1.00 92.81 215 LEU A C 1
ATOM 1602 O O . LEU A 1 215 ? -0.651 14.546 22.059 1.00 92.81 215 LEU A O 1
ATOM 1606 N N . VAL A 1 216 ? -0.224 12.502 22.889 1.00 91.69 216 VAL A N 1
ATOM 1607 C CA . VAL A 1 216 ? -0.668 12.750 24.267 1.00 91.69 216 VAL A CA 1
ATOM 1608 C C . VAL A 1 216 ? 0.418 12.321 25.264 1.00 91.69 216 VAL A C 1
ATOM 1610 O O . VAL A 1 216 ? 1.569 12.082 24.895 1.00 91.69 216 VAL A O 1
ATOM 1613 N N . LEU A 1 217 ? 0.077 12.273 26.554 1.00 87.38 217 LEU A N 1
ATOM 1614 C CA . LEU A 1 217 ? 1.008 11.947 27.635 1.00 87.38 217 LEU A CA 1
ATOM 1615 C C . LEU A 1 217 ? 1.771 10.627 27.390 1.00 87.38 217 LEU A C 1
ATOM 1617 O O . LEU A 1 217 ? 1.197 9.647 26.914 1.00 87.38 217 LEU A O 1
ATOM 1621 N N . ASN A 1 218 ? 3.047 10.597 27.793 1.00 89.06 218 ASN A N 1
ATOM 1622 C CA . ASN A 1 218 ? 3.978 9.467 27.635 1.00 89.06 218 ASN A CA 1
ATOM 1623 C C . ASN A 1 218 ? 4.207 9.066 26.171 1.00 89.06 218 ASN A C 1
ATOM 1625 O O . ASN A 1 218 ? 4.353 7.889 25.867 1.00 89.06 218 ASN A O 1
ATOM 1629 N N . ASN A 1 219 ? 4.209 10.054 25.273 1.00 89.19 219 ASN A N 1
ATOM 1630 C CA . ASN A 1 219 ? 4.425 9.890 23.835 1.00 89.19 219 ASN A CA 1
ATOM 1631 C C . ASN A 1 219 ? 3.441 8.932 23.141 1.00 89.19 219 ASN A C 1
ATOM 1633 O O . ASN A 1 219 ? 3.691 8.473 22.027 1.00 89.19 219 ASN A O 1
ATOM 1637 N N . ALA A 1 220 ? 2.287 8.660 23.755 1.00 89.94 220 ALA A N 1
ATOM 1638 C CA . ALA A 1 220 ? 1.244 7.882 23.107 1.00 89.94 220 ALA A CA 1
ATOM 1639 C C . ALA A 1 220 ? 0.621 8.683 21.961 1.00 89.94 220 ALA A C 1
ATOM 1641 O O . ALA A 1 220 ? 0.333 9.869 22.112 1.00 89.94 220 ALA A O 1
ATOM 1642 N N . LYS A 1 221 ? 0.341 8.028 20.835 1.00 91.75 221 LYS A N 1
ATOM 1643 C CA . LYS A 1 221 ? -0.477 8.600 19.761 1.00 91.75 221 LYS A CA 1
ATOM 1644 C C . LYS A 1 221 ? -1.895 8.051 19.843 1.00 91.75 221 LYS A C 1
ATOM 1646 O O . LYS A 1 221 ? -2.086 6.847 20.025 1.00 91.75 221 LYS A O 1
ATOM 1651 N N . ASN A 1 222 ? -2.884 8.932 19.714 1.00 94.19 222 ASN A N 1
ATOM 1652 C CA . ASN A 1 222 ? -4.288 8.535 19.637 1.00 94.19 222 ASN A CA 1
ATOM 1653 C C . ASN A 1 222 ? -4.510 7.583 18.443 1.00 94.19 222 ASN A C 1
ATOM 1655 O O . ASN A 1 222 ? -3.984 7.875 17.367 1.00 94.19 222 ASN A O 1
ATOM 1659 N N . PRO A 1 223 ? -5.267 6.478 18.587 1.00 94.56 223 PRO A N 1
ATOM 1660 C CA . PRO A 1 223 ? -5.677 5.658 17.449 1.00 94.56 223 PRO A CA 1
ATOM 1661 C C . PRO A 1 223 ? -6.370 6.522 16.392 1.00 94.56 223 PRO A C 1
ATOM 1663 O O . PRO A 1 223 ? -7.274 7.295 16.716 1.00 94.56 223 PRO A O 1
ATOM 1666 N N . ASN A 1 224 ? -5.919 6.431 15.144 1.00 95.56 224 ASN A N 1
ATOM 1667 C CA . ASN A 1 224 ? -6.348 7.342 14.079 1.00 95.56 224 ASN A CA 1
ATOM 1668 C C . ASN A 1 224 ? -6.401 6.694 12.692 1.00 95.56 224 ASN A C 1
ATOM 1670 O O . ASN A 1 224 ? -6.912 7.317 11.769 1.00 95.56 224 ASN A O 1
ATOM 1674 N N . SER A 1 225 ? -5.906 5.470 12.564 1.00 95.88 225 SER A N 1
ATOM 1675 C CA . SER A 1 225 ? -5.859 4.724 11.314 1.00 95.88 225 SER A CA 1
ATOM 1676 C C . SER A 1 225 ? -7.050 3.800 11.147 1.00 95.88 225 SER A C 1
ATOM 1678 O O . SER A 1 225 ? -7.596 3.314 12.142 1.00 95.88 225 SER A O 1
ATOM 1680 N N . PHE A 1 226 ? -7.376 3.452 9.907 1.00 97.50 226 PHE A N 1
ATOM 1681 C CA . PHE A 1 226 ? -8.432 2.494 9.600 1.00 97.50 226 PHE A CA 1
ATOM 1682 C C . PHE A 1 226 ? -7.951 1.385 8.659 1.00 97.50 226 PHE A C 1
ATOM 1684 O O . PHE A 1 226 ? -7.023 1.547 7.876 1.00 97.50 226 PHE A O 1
ATOM 1691 N N . VAL A 1 227 ? -8.618 0.234 8.733 1.00 98.00 227 VAL A N 1
ATOM 1692 C CA . VAL A 1 227 ? -8.476 -0.829 7.733 1.00 98.00 227 VAL A CA 1
ATOM 1693 C C . VAL A 1 227 ? -9.645 -0.709 6.772 1.00 98.00 227 VAL A C 1
ATOM 1695 O O . VAL A 1 227 ? -10.802 -0.697 7.204 1.00 98.00 227 VAL A O 1
ATOM 1698 N N . TYR A 1 228 ? -9.351 -0.635 5.482 1.00 98.69 228 TYR A N 1
ATOM 1699 C CA . TYR A 1 228 ? -10.339 -0.492 4.430 1.00 98.69 228 TYR A CA 1
ATOM 1700 C C . TYR A 1 228 ? -10.464 -1.755 3.583 1.00 98.69 228 TYR A C 1
ATOM 1702 O O . TYR A 1 228 ? -9.559 -2.584 3.486 1.00 98.69 228 TYR A O 1
ATOM 1710 N N . ARG A 1 229 ? -11.622 -1.869 2.938 1.00 98.44 229 ARG A N 1
ATOM 1711 C CA . ARG A 1 229 ? -11.877 -2.781 1.834 1.00 98.44 229 ARG A CA 1
ATOM 1712 C C . ARG A 1 229 ? -12.514 -2.007 0.694 1.00 98.44 229 ARG A C 1
ATOM 1714 O O . ARG A 1 229 ? -13.591 -1.440 0.873 1.00 98.44 229 ARG A O 1
ATOM 1721 N N . PHE A 1 230 ? -11.902 -2.030 -0.479 1.00 98.88 230 PHE A N 1
ATOM 1722 C CA . PHE A 1 230 ? -12.527 -1.564 -1.707 1.00 98.88 230 PHE A CA 1
ATOM 1723 C C . PHE A 1 230 ? -13.193 -2.731 -2.434 1.00 98.88 230 PHE A C 1
ATOM 1725 O O . PHE A 1 230 ? -12.557 -3.751 -2.683 1.00 98.88 230 PHE A O 1
ATOM 1732 N N . VAL A 1 231 ? -14.472 -2.577 -2.766 1.00 98.75 231 VAL A N 1
ATOM 1733 C CA . VAL A 1 231 ? -15.256 -3.544 -3.542 1.00 98.75 231 VAL A CA 1
ATOM 1734 C C . VAL A 1 231 ? -15.543 -2.923 -4.911 1.00 98.75 231 VAL A C 1
ATOM 1736 O O . VAL A 1 231 ? -16.388 -2.022 -4.981 1.00 98.75 231 VAL A O 1
ATOM 1739 N N . PRO A 1 232 ? -14.863 -3.344 -5.991 1.00 98.62 232 PRO A N 1
ATOM 1740 C CA . PRO A 1 232 ? -15.080 -2.762 -7.310 1.00 98.62 232 PRO A CA 1
ATOM 1741 C C . PRO A 1 232 ? -16.458 -3.133 -7.870 1.00 98.62 232 PRO A C 1
ATOM 1743 O O . PRO A 1 232 ? -16.981 -4.220 -7.614 1.00 98.62 232 PRO A O 1
ATOM 1746 N N . LEU A 1 233 ? -17.039 -2.260 -8.698 1.00 98.31 233 LEU A N 1
ATOM 1747 C CA . LEU A 1 233 ? -18.234 -2.614 -9.482 1.00 98.31 233 LEU A CA 1
ATOM 1748 C C . LEU A 1 233 ? -17.914 -3.671 -10.543 1.00 98.31 233 LEU A C 1
ATOM 1750 O O . LEU A 1 233 ? -18.740 -4.529 -10.857 1.00 98.31 233 LEU A O 1
ATOM 1754 N N . ASN A 1 234 ? -16.706 -3.597 -11.095 1.00 97.94 234 ASN A N 1
ATOM 1755 C CA . ASN A 1 234 ? -16.154 -4.545 -12.041 1.00 97.94 234 ASN A CA 1
ATOM 1756 C C . ASN A 1 234 ? -14.741 -4.895 -11.584 1.00 97.94 234 ASN A C 1
ATOM 1758 O O . ASN A 1 234 ? -13.872 -4.039 -11.587 1.00 97.94 234 ASN A O 1
ATOM 1762 N N . ARG A 1 235 ? -14.483 -6.156 -11.238 1.00 97.00 235 ARG A N 1
ATOM 1763 C CA . ARG A 1 235 ? -13.168 -6.596 -10.738 1.00 97.00 235 ARG A CA 1
ATOM 1764 C C . ARG A 1 235 ? -11.988 -6.297 -11.674 1.00 97.00 235 ARG A C 1
ATOM 1766 O O . ARG A 1 235 ? -10.861 -6.246 -11.207 1.00 97.00 235 ARG A O 1
ATOM 1773 N N . ASN A 1 236 ? -12.240 -6.081 -12.966 1.00 96.19 236 ASN A N 1
ATOM 1774 C CA . ASN A 1 236 ? -11.211 -5.718 -13.944 1.00 96.19 236 ASN A CA 1
ATOM 1775 C C . ASN A 1 236 ? -10.975 -4.193 -14.041 1.00 96.19 236 ASN A C 1
ATOM 1777 O O . ASN A 1 236 ? -10.279 -3.751 -14.951 1.00 96.19 236 ASN A O 1
ATOM 1781 N N . ASP A 1 237 ? -11.602 -3.387 -13.179 1.00 96.00 237 ASP A N 1
ATOM 1782 C CA . ASP A 1 237 ? -11.511 -1.927 -13.179 1.00 96.00 237 ASP A CA 1
ATOM 1783 C C . ASP A 1 237 ? -11.695 -1.358 -11.760 1.00 96.00 237 ASP A C 1
ATOM 1785 O O . ASP A 1 237 ? -12.781 -1.403 -11.180 1.00 96.00 237 ASP A O 1
ATOM 1789 N N . LEU A 1 238 ? -10.626 -0.786 -11.204 1.00 97.75 238 LEU A N 1
ATOM 1790 C CA . LEU A 1 238 ? -10.633 -0.206 -9.859 1.00 97.75 238 LEU A CA 1
ATOM 1791 C C . LEU A 1 238 ? -11.112 1.251 -9.812 1.00 97.75 238 LEU A C 1
ATOM 1793 O O . LEU A 1 238 ? -11.145 1.854 -8.739 1.00 97.75 238 LEU A O 1
ATOM 1797 N N . THR A 1 239 ? -11.493 1.845 -10.945 1.00 97.69 239 THR A N 1
ATOM 1798 C CA . THR A 1 239 ? -11.916 3.254 -10.991 1.00 97.69 239 THR A CA 1
ATOM 1799 C C . THR A 1 239 ? -13.345 3.476 -10.481 1.00 97.69 239 THR A C 1
ATOM 1801 O O . THR A 1 239 ? -13.701 4.607 -10.156 1.00 97.69 239 THR A O 1
ATOM 1804 N N . HIS A 1 240 ? -14.141 2.410 -10.323 1.00 98.50 240 HIS A N 1
ATOM 1805 C CA . HIS A 1 240 ? -15.505 2.466 -9.788 1.00 98.50 240 HIS A CA 1
ATOM 1806 C C . HIS A 1 240 ? -15.768 1.352 -8.768 1.00 98.50 240 HIS A C 1
ATOM 1808 O O . HIS A 1 240 ? -15.460 0.182 -9.002 1.00 98.50 240 HIS A O 1
ATOM 1814 N N . GLY A 1 241 ? -16.392 1.690 -7.640 1.00 98.69 241 GLY A N 1
ATOM 1815 C CA . GLY A 1 241 ? -16.661 0.747 -6.560 1.00 98.69 241 GLY A CA 1
ATOM 1816 C C . GLY A 1 241 ? -17.080 1.414 -5.260 1.00 98.69 241 GLY A C 1
ATOM 1817 O O . GLY A 1 241 ? -17.483 2.577 -5.221 1.00 98.69 241 GLY A O 1
ATOM 1818 N N . LYS A 1 242 ? -16.983 0.648 -4.175 1.00 98.88 242 LYS A N 1
ATOM 1819 C CA . LYS A 1 242 ? -17.268 1.121 -2.820 1.00 98.88 242 LYS A CA 1
ATOM 1820 C C . LYS A 1 242 ? -16.045 0.955 -1.947 1.00 98.88 242 LYS A C 1
ATOM 1822 O O . LYS A 1 242 ? -15.620 -0.175 -1.712 1.00 98.88 242 LYS A O 1
ATOM 1827 N N . LEU A 1 243 ? -15.544 2.058 -1.407 1.00 98.94 243 LEU A N 1
ATOM 1828 C CA . LEU A 1 243 ? -14.605 2.005 -0.300 1.00 98.94 243 LEU A CA 1
ATOM 1829 C C . LEU A 1 243 ? -15.392 1.807 0.995 1.00 98.94 243 LEU A C 1
ATOM 1831 O O . LEU A 1 243 ? -16.371 2.506 1.280 1.00 98.94 243 LEU A O 1
ATOM 1835 N N . GLN A 1 244 ? -14.972 0.829 1.782 1.00 98.94 244 GLN A N 1
ATOM 1836 C CA . GLN A 1 244 ? -15.549 0.505 3.076 1.00 98.94 244 GLN A CA 1
ATOM 1837 C C . GLN A 1 244 ? -14.453 0.493 4.131 1.00 98.94 244 GLN A C 1
ATOM 1839 O O . GLN A 1 244 ? -13.316 0.172 3.818 1.00 98.94 244 GLN A O 1
ATOM 1844 N N . ALA A 1 245 ? -14.796 0.792 5.376 1.00 98.81 245 ALA A N 1
ATOM 1845 C CA . ALA A 1 245 ? -13.882 0.729 6.508 1.00 98.81 245 ALA A CA 1
ATOM 1846 C C . ALA A 1 245 ? -14.364 -0.305 7.535 1.00 98.81 245 ALA A C 1
ATOM 1848 O O . ALA A 1 245 ? -15.568 -0.546 7.685 1.00 98.81 245 ALA A O 1
ATOM 1849 N N . LEU A 1 246 ? -13.421 -0.947 8.218 1.00 98.69 246 LEU A N 1
ATOM 1850 C CA . LEU A 1 246 ? -13.695 -1.975 9.212 1.00 98.69 246 LEU A CA 1
ATOM 1851 C C . LEU A 1 246 ? -14.267 -1.346 10.488 1.00 98.69 246 LEU A C 1
ATOM 1853 O O . LEU A 1 246 ? -13.700 -0.410 11.052 1.00 98.69 246 LEU A O 1
ATOM 1857 N N . GLN A 1 247 ? -15.375 -1.895 10.979 1.00 98.69 247 GLN A N 1
ATOM 1858 C CA . GLN A 1 247 ? -15.950 -1.547 12.272 1.00 98.69 247 GLN A CA 1
ATOM 1859 C C . GLN A 1 247 ? -16.033 -2.792 13.153 1.00 98.69 247 GLN A C 1
ATOM 1861 O O . GLN A 1 247 ? -16.698 -3.771 12.812 1.00 98.69 247 GLN A O 1
ATOM 1866 N N . VAL A 1 248 ? -15.387 -2.728 14.310 1.00 98.38 248 VAL A N 1
ATOM 1867 C CA . VAL A 1 248 ? -15.419 -3.724 15.378 1.00 98.38 248 VAL A CA 1
ATOM 1868 C C . VAL A 1 248 ? -16.492 -3.335 16.387 1.00 98.38 248 VAL A C 1
ATOM 1870 O O . VAL A 1 248 ? -16.596 -2.175 16.787 1.00 98.38 248 VAL A O 1
ATOM 1873 N N . SER A 1 249 ? -17.286 -4.309 16.828 1.00 98.31 249 SER A N 1
ATOM 1874 C CA . SER A 1 249 ? -18.264 -4.114 17.898 1.00 98.31 249 SER A CA 1
ATOM 1875 C C . SER A 1 249 ? -17.871 -4.879 19.157 1.00 98.31 249 SER A C 1
ATOM 1877 O O . SER A 1 249 ? -17.720 -6.098 19.138 1.00 98.31 249 SER A O 1
ATOM 1879 N N . ILE A 1 250 ? -17.771 -4.167 20.278 1.00 97.19 250 ILE A N 1
ATOM 1880 C CA . ILE A 1 250 ? -17.466 -4.720 21.599 1.00 97.19 250 ILE A CA 1
ATOM 1881 C C . ILE A 1 250 ? -18.700 -4.566 22.480 1.00 97.19 250 ILE A C 1
ATOM 1883 O O . ILE A 1 250 ? -19.257 -3.478 22.618 1.00 97.19 250 ILE A O 1
ATOM 1887 N N . ASN A 1 251 ? -19.159 -5.672 23.071 1.00 93.81 251 ASN A N 1
ATOM 1888 C CA . ASN A 1 251 ? -20.361 -5.701 23.914 1.00 93.81 251 ASN A CA 1
ATOM 1889 C C . ASN A 1 251 ? -21.599 -5.072 23.236 1.00 93.81 251 ASN A C 1
ATOM 1891 O O . ASN A 1 251 ? -22.390 -4.385 23.878 1.00 93.81 251 ASN A O 1
ATOM 1895 N N . GLY A 1 252 ? -21.744 -5.285 21.923 1.00 94.25 252 GLY A N 1
ATOM 1896 C CA . GLY A 1 252 ? -22.856 -4.766 21.121 1.00 94.25 252 GLY A CA 1
ATOM 1897 C C . GLY A 1 252 ? -22.735 -3.299 20.694 1.00 94.25 252 GLY A C 1
ATOM 1898 O O . GLY A 1 252 ? -23.648 -2.807 20.040 1.00 94.25 252 GLY A O 1
ATOM 1899 N N . ASN A 1 253 ? -21.635 -2.613 21.022 1.00 97.00 253 ASN A N 1
ATOM 1900 C CA . ASN A 1 253 ? -21.407 -1.218 20.645 1.00 97.00 253 ASN A CA 1
ATOM 1901 C C . ASN A 1 253 ? -20.207 -1.095 19.694 1.00 97.00 253 ASN A C 1
ATOM 1903 O O . ASN A 1 253 ? -19.165 -1.695 19.972 1.00 97.00 253 ASN A O 1
ATOM 1907 N N . PRO A 1 254 ? -20.309 -0.304 18.612 1.00 97.88 254 PRO A N 1
ATOM 1908 C CA . PRO A 1 254 ? -19.166 0.025 17.769 1.00 97.88 254 PRO A CA 1
ATOM 1909 C C . PRO A 1 254 ? -18.035 0.703 18.547 1.00 97.88 254 PRO A C 1
ATOM 1911 O O . PRO A 1 254 ? -18.275 1.619 19.336 1.00 97.88 254 PRO A O 1
ATOM 1914 N N . VAL A 1 255 ? -16.797 0.289 18.285 1.00 97.81 255 VAL A N 1
ATOM 1915 C CA . VAL A 1 255 ? -15.606 1.048 18.680 1.00 97.81 255 VAL A CA 1
ATOM 1916 C C . VAL A 1 255 ? -15.396 2.133 17.629 1.00 97.81 255 VAL A C 1
ATOM 1918 O O . VAL A 1 255 ? -15.179 1.808 16.464 1.00 97.81 255 VAL A O 1
ATOM 1921 N N . VAL A 1 256 ? -15.489 3.403 18.025 1.00 97.69 256 VAL A N 1
ATOM 1922 C CA . VAL A 1 256 ? -15.438 4.568 17.125 1.00 97.69 256 VAL A CA 1
ATOM 1923 C C . VAL A 1 256 ? -14.338 5.540 17.540 1.00 97.69 256 VAL A C 1
ATOM 1925 O O . VAL A 1 256 ? -13.878 5.516 18.680 1.00 97.69 256 VAL A O 1
ATOM 1928 N N . PHE A 1 257 ? -13.941 6.421 16.622 1.00 97.56 257 PHE A N 1
ATOM 1929 C CA . PHE A 1 257 ? -12.940 7.453 16.886 1.00 97.56 257 PHE A CA 1
ATOM 1930 C C . PHE A 1 257 ? -13.344 8.397 18.028 1.00 97.56 257 PHE A C 1
ATOM 1932 O O . PHE A 1 257 ? -14.393 9.039 17.978 1.00 97.56 257 PHE A O 1
ATOM 1939 N N . LEU A 1 258 ? -12.468 8.510 19.033 1.00 96.50 258 LEU A N 1
ATOM 1940 C CA . LEU A 1 258 ? -12.582 9.463 20.134 1.00 96.50 258 LEU A CA 1
ATOM 1941 C C . LEU A 1 258 ? -11.488 10.535 19.984 1.00 96.50 258 LEU A C 1
ATOM 1943 O O . LEU A 1 258 ? -10.304 10.208 20.135 1.00 96.50 258 LEU A O 1
ATOM 1947 N N . PRO A 1 259 ? -11.837 11.796 19.665 1.00 96.12 259 PRO A N 1
ATOM 1948 C CA . PRO A 1 259 ? -10.847 12.854 19.514 1.00 96.12 259 PRO A CA 1
ATOM 1949 C C . PRO A 1 259 ? -10.167 13.181 20.847 1.00 96.12 259 PRO A C 1
ATOM 1951 O O . PRO A 1 259 ? -10.725 12.966 21.922 1.00 96.12 259 PRO A O 1
ATOM 1954 N N . VAL A 1 260 ? -8.966 13.752 20.763 1.00 96.69 260 VAL A N 1
ATOM 1955 C CA . VAL A 1 260 ? -8.323 14.399 21.909 1.00 96.69 260 VAL A CA 1
ATOM 1956 C C . VAL A 1 260 ? -8.931 15.792 22.072 1.00 96.69 260 VAL A C 1
ATOM 1958 O O . VAL A 1 260 ? -8.786 16.635 21.188 1.00 96.69 260 VAL A O 1
ATOM 1961 N N . ASP A 1 261 ? -9.621 16.023 23.185 1.00 96.56 261 ASP A N 1
ATOM 1962 C CA . ASP A 1 261 ? -10.279 17.293 23.516 1.00 96.56 261 ASP A CA 1
ATOM 1963 C C . ASP A 1 261 ? -10.315 17.531 25.042 1.00 96.56 261 ASP A C 1
ATOM 1965 O O . ASP A 1 261 ? -9.821 16.714 25.820 1.00 96.56 261 ASP A O 1
ATOM 1969 N N . ASP A 1 262 ? -10.909 18.641 25.494 1.00 96.19 262 ASP A N 1
ATOM 1970 C CA . ASP A 1 262 ? -10.988 18.996 26.923 1.00 96.19 262 ASP A CA 1
ATOM 1971 C C . ASP A 1 262 ? -11.715 17.946 27.788 1.00 96.19 262 ASP A C 1
ATOM 1973 O O . ASP A 1 262 ? -11.470 17.850 28.992 1.00 96.19 262 ASP A O 1
ATOM 1977 N N . LYS A 1 263 ? -12.630 17.163 27.200 1.00 96.00 263 LYS A N 1
ATOM 1978 C CA . LYS A 1 263 ? -13.363 16.088 27.890 1.00 96.00 263 LYS A CA 1
ATOM 1979 C C . LYS A 1 263 ? -12.620 14.755 27.812 1.00 96.00 263 LYS A C 1
ATOM 1981 O O . LYS A 1 263 ? -12.779 13.920 28.701 1.00 96.00 263 LYS A O 1
ATOM 1986 N N . HIS A 1 264 ? -11.801 14.573 26.782 1.00 95.12 264 HIS A N 1
ATOM 1987 C CA . HIS A 1 264 ? -11.040 13.366 26.485 1.00 95.12 264 HIS A CA 1
ATOM 1988 C C . HIS A 1 264 ? -9.563 13.720 26.234 1.00 95.12 264 HIS A C 1
ATOM 1990 O O . HIS A 1 264 ? -9.053 13.520 25.131 1.00 95.12 264 HIS A O 1
ATOM 1996 N N . PRO A 1 265 ? -8.818 14.212 27.243 1.00 94.31 265 PRO A N 1
ATOM 1997 C CA . PRO A 1 265 ? -7.457 14.726 27.041 1.00 94.31 265 PRO A CA 1
ATOM 1998 C C . PRO A 1 265 ? -6.439 13.661 26.601 1.00 94.31 265 PRO A C 1
ATOM 2000 O O . PRO A 1 265 ? -5.347 13.997 26.158 1.00 94.31 265 PRO A O 1
ATOM 2003 N N . ASN A 1 266 ? -6.787 12.376 26.714 1.00 91.94 266 ASN A N 1
ATOM 2004 C CA . ASN A 1 266 ? -5.972 11.255 26.241 1.00 91.94 266 ASN A CA 1
ATOM 2005 C C . ASN A 1 266 ? -6.581 10.548 25.017 1.00 91.94 266 ASN A C 1
ATOM 2007 O O . ASN A 1 266 ? -6.059 9.509 24.608 1.00 91.94 266 ASN A O 1
ATOM 2011 N N . GLY A 1 267 ? -7.694 11.058 24.472 1.00 94.19 267 GLY A N 1
ATOM 2012 C CA . GLY A 1 267 ? -8.487 10.362 23.461 1.00 94.19 267 GLY A CA 1
ATOM 2013 C C . GLY A 1 267 ? -8.761 8.913 23.871 1.00 94.19 267 GLY A C 1
ATOM 2014 O O . GLY A 1 267 ? -9.109 8.636 25.022 1.00 94.19 267 GLY A O 1
ATOM 2015 N N . ASP A 1 268 ? -8.529 7.985 22.947 1.00 93.25 268 ASP A N 1
ATOM 2016 C CA . ASP A 1 268 ? -8.741 6.547 23.125 1.00 93.25 268 ASP A CA 1
ATOM 2017 C C . ASP A 1 268 ? -7.478 5.790 23.588 1.00 93.25 268 ASP A C 1
ATOM 2019 O O . ASP A 1 268 ? -7.534 4.593 23.853 1.00 93.25 268 ASP A O 1
ATOM 2023 N N . THR A 1 269 ? -6.329 6.464 23.752 1.00 91.69 269 THR A N 1
ATOM 2024 C CA . THR A 1 269 ? -5.022 5.813 24.024 1.00 91.69 269 THR A CA 1
ATOM 2025 C C . THR A 1 269 ? -5.006 4.863 25.224 1.00 91.69 269 THR A C 1
ATOM 2027 O O . THR A 1 269 ? -4.221 3.911 25.250 1.00 91.69 269 THR A O 1
ATOM 2030 N N . ARG A 1 270 ? -5.872 5.107 26.216 1.00 91.00 270 ARG A N 1
ATOM 2031 C CA . ARG A 1 270 ? -6.004 4.320 27.452 1.00 91.00 270 ARG A CA 1
ATOM 2032 C C . ARG A 1 270 ? -7.397 3.726 27.661 1.00 91.00 270 ARG A C 1
ATOM 2034 O O . ARG A 1 270 ? -7.704 3.292 28.770 1.00 91.00 270 ARG A O 1
ATOM 2041 N N . SER A 1 271 ? -8.254 3.699 26.645 1.00 92.44 271 SER A N 1
ATOM 2042 C CA . SER A 1 271 ? -9.622 3.215 26.831 1.00 92.44 271 SER A CA 1
ATOM 2043 C C . SER A 1 271 ? -9.698 1.705 27.041 1.00 92.44 271 SER A C 1
ATOM 2045 O O . SER A 1 271 ? -8.761 0.955 26.752 1.00 92.44 271 SER A O 1
ATOM 2047 N N . GLU A 1 272 ? -10.830 1.250 27.570 1.00 94.12 272 GLU A N 1
ATOM 2048 C CA . GLU A 1 272 ? -11.118 -0.179 27.691 1.00 94.12 272 GLU A CA 1
ATOM 2049 C C . GLU A 1 272 ? -11.295 -0.835 26.317 1.00 94.12 272 GLU A C 1
ATOM 2051 O O . GLU A 1 272 ? -10.826 -1.947 26.101 1.00 94.12 272 GLU A O 1
ATOM 2056 N N . ASN A 1 273 ? -11.894 -0.130 25.354 1.00 94.06 273 ASN A N 1
ATOM 2057 C CA . ASN A 1 273 ? -12.083 -0.662 24.007 1.00 94.06 273 ASN A CA 1
ATOM 2058 C C . ASN A 1 273 ? -10.743 -0.972 23.334 1.00 94.06 273 ASN A C 1
ATOM 2060 O O . ASN A 1 273 ? -10.586 -2.060 22.789 1.00 94.06 273 ASN A O 1
ATOM 2064 N N . GLN A 1 274 ? -9.753 -0.079 23.439 1.00 92.31 274 GLN A N 1
ATOM 2065 C CA . GLN A 1 274 ? -8.419 -0.348 22.897 1.00 92.31 274 GLN A CA 1
ATOM 2066 C C . GLN A 1 274 ? -7.740 -1.524 23.611 1.00 92.31 274 GLN A C 1
ATOM 2068 O O . GLN A 1 274 ? -7.100 -2.347 22.968 1.00 92.31 274 GLN A O 1
ATOM 2073 N N . LEU A 1 275 ? -7.927 -1.689 24.924 1.00 93.62 275 LEU A N 1
ATOM 2074 C CA . LEU A 1 275 ? -7.419 -2.880 25.616 1.00 93.62 275 LEU A CA 1
ATOM 2075 C C . LEU A 1 275 ? -8.037 -4.164 25.053 1.00 93.62 275 LEU A C 1
ATOM 2077 O O . LEU A 1 275 ? -7.327 -5.122 24.756 1.00 93.62 275 LEU A O 1
ATOM 2081 N N . LEU A 1 276 ? -9.354 -4.173 24.869 1.00 94.69 276 LEU A N 1
ATOM 2082 C CA . LEU A 1 276 ? -10.097 -5.344 24.416 1.00 94.69 276 LEU A CA 1
ATOM 2083 C C . LEU A 1 276 ? -9.843 -5.694 22.942 1.00 94.69 276 LEU A C 1
ATOM 2085 O O . LEU A 1 276 ? -9.804 -6.881 22.614 1.00 94.69 276 LEU A O 1
ATOM 2089 N N . VAL A 1 277 ? -9.638 -4.706 22.062 1.00 92.25 277 VAL A N 1
ATOM 2090 C CA . VAL A 1 277 ? -9.235 -4.941 20.659 1.00 92.25 277 VAL A CA 1
ATOM 2091 C C . VAL A 1 277 ? -7.838 -5.568 20.586 1.00 92.25 277 VAL A C 1
ATOM 2093 O O . VAL A 1 277 ? -7.613 -6.449 19.762 1.00 92.25 277 VAL A O 1
ATOM 2096 N N . HIS A 1 278 ? -6.925 -5.175 21.478 1.00 89.56 278 HIS A N 1
ATOM 2097 C CA . HIS A 1 278 ? -5.543 -5.666 21.509 1.00 89.56 278 HIS A CA 1
ATOM 2098 C C . HIS A 1 278 ? -5.323 -6.881 22.436 1.00 89.56 278 HIS A C 1
ATOM 2100 O O . HIS A 1 278 ? -4.200 -7.368 22.574 1.00 89.56 278 HIS A O 1
ATOM 2106 N N . THR A 1 279 ? -6.375 -7.413 23.067 1.00 90.75 279 THR A N 1
ATOM 2107 C CA . THR A 1 279 ? -6.255 -8.562 23.975 1.00 90.75 279 THR A CA 1
ATOM 2108 C C . THR A 1 279 ? -6.081 -9.865 23.196 1.00 90.75 279 THR A C 1
ATOM 2110 O O . THR A 1 279 ? -6.970 -10.305 22.464 1.00 90.75 279 THR A O 1
ATOM 2113 N N . VAL A 1 280 ? -4.951 -10.540 23.414 1.00 88.75 280 VAL A N 1
ATOM 2114 C CA . VAL A 1 280 ? -4.646 -11.832 22.784 1.00 88.75 280 VAL A CA 1
ATOM 2115 C C . VAL A 1 280 ? -5.747 -12.858 23.067 1.00 88.75 280 VAL A C 1
ATOM 2117 O O . VAL A 1 280 ? -6.120 -13.114 24.211 1.00 88.75 280 VAL A O 1
ATOM 2120 N N . GLY A 1 281 ? -6.245 -13.486 22.000 1.00 90.12 281 GLY A N 1
ATOM 2121 C CA . GLY A 1 281 ? -7.279 -14.518 22.070 1.00 90.12 281 GLY A CA 1
ATOM 2122 C C . GLY A 1 281 ? -8.716 -13.994 22.111 1.00 90.12 281 GLY A C 1
ATOM 2123 O O . GLY A 1 281 ? -9.631 -14.821 22.043 1.00 90.12 281 GLY A O 1
ATOM 2124 N N . ALA A 1 282 ? -8.920 -12.674 22.177 1.00 92.38 282 ALA A N 1
ATOM 2125 C CA . ALA A 1 282 ? -10.230 -12.058 22.006 1.00 92.38 282 ALA A CA 1
ATOM 2126 C C . ALA A 1 282 ? -10.735 -12.203 20.558 1.00 92.38 282 ALA A C 1
ATOM 2128 O O . ALA A 1 282 ? -9.964 -12.376 19.614 1.00 92.38 282 ALA A O 1
ATOM 2129 N N . SER A 1 283 ? -12.055 -12.158 20.391 1.00 95.62 283 SER A N 1
ATOM 2130 C CA . SER A 1 283 ? -12.718 -12.171 19.090 1.00 95.62 283 SER A CA 1
ATOM 2131 C C . SER A 1 283 ? -13.985 -11.342 19.185 1.00 95.62 283 SER A C 1
ATOM 2133 O O . SER A 1 283 ? -14.770 -11.508 20.121 1.00 95.62 283 SER A O 1
ATOM 2135 N N . TRP A 1 284 ? -14.164 -10.450 18.220 1.00 97.19 284 TRP A N 1
ATOM 2136 C CA . TRP A 1 284 ? -15.242 -9.475 18.211 1.00 97.19 284 TRP A CA 1
ATOM 2137 C C . TRP A 1 284 ? -15.961 -9.514 16.861 1.00 97.19 284 TRP A C 1
ATOM 2139 O O . TRP A 1 284 ? -15.308 -9.719 15.835 1.00 97.19 284 TRP A O 1
ATOM 2149 N N . PRO A 1 285 ? -17.292 -9.337 16.830 1.00 97.81 285 PRO A N 1
ATOM 2150 C CA . PRO A 1 285 ? -18.018 -9.187 15.579 1.00 97.81 285 PRO A CA 1
ATOM 2151 C C . PRO A 1 285 ? -17.548 -7.936 14.834 1.00 97.81 285 PRO A C 1
ATOM 2153 O O . PRO A 1 285 ? -17.313 -6.885 15.439 1.00 97.81 285 PRO A O 1
ATOM 2156 N N . VAL A 1 286 ? -17.457 -8.059 13.512 1.00 97.62 286 VAL A N 1
ATOM 2157 C CA . VAL A 1 286 ? -17.055 -6.974 12.618 1.00 97.62 286 VAL A CA 1
ATOM 2158 C C . VAL A 1 286 ? -18.071 -6.770 11.504 1.00 97.62 286 VAL A C 1
ATOM 2160 O O . VAL A 1 286 ? -18.788 -7.695 11.120 1.00 97.62 286 VAL A O 1
ATOM 2163 N N . GLN A 1 287 ? -18.101 -5.560 10.963 1.00 98.25 287 GLN A N 1
ATOM 2164 C CA . GLN A 1 287 ? -18.796 -5.237 9.724 1.00 98.25 287 GLN A CA 1
ATOM 2165 C C . GLN A 1 287 ? -17.986 -4.240 8.896 1.00 98.25 287 GLN A C 1
ATOM 2167 O O . GLN A 1 287 ? -17.099 -3.562 9.412 1.00 98.25 287 GLN A O 1
ATOM 2172 N N . TRP A 1 288 ? -18.320 -4.146 7.612 1.00 98.62 288 TRP A N 1
ATOM 2173 C CA . TRP A 1 288 ? -17.762 -3.157 6.697 1.00 98.62 288 TRP A CA 1
ATOM 2174 C C . TRP A 1 288 ? -18.765 -2.023 6.518 1.00 98.62 288 TRP A C 1
ATOM 2176 O O . TRP A 1 288 ? -19.865 -2.250 6.010 1.00 98.62 288 TRP A O 1
ATOM 2186 N N . VAL A 1 289 ? -18.395 -0.814 6.935 1.00 98.75 289 VAL A N 1
ATOM 2187 C CA . VAL A 1 289 ? -19.215 0.388 6.739 1.00 98.75 289 VAL A CA 1
ATOM 2188 C C . VAL A 1 289 ? -18.755 1.109 5.480 1.00 98.75 289 VAL A C 1
ATOM 2190 O O . VAL A 1 289 ? -17.565 1.349 5.308 1.00 98.75 289 VAL A O 1
ATOM 2193 N N . THR A 1 290 ? -19.670 1.428 4.564 1.00 98.75 290 THR A N 1
ATOM 2194 C CA . THR A 1 290 ? -19.318 2.183 3.352 1.00 98.75 290 THR A CA 1
ATOM 2195 C C . THR A 1 290 ? -18.937 3.612 3.722 1.00 98.75 290 THR A C 1
ATOM 2197 O O . THR A 1 290 ? -19.721 4.306 4.367 1.00 98.75 290 THR A O 1
ATOM 2200 N N . VAL A 1 291 ? -17.748 4.037 3.293 1.00 98.69 291 VAL A N 1
ATOM 2201 C CA . VAL A 1 291 ? -17.238 5.403 3.478 1.00 98.69 291 VAL A CA 1
ATOM 2202 C C . VAL A 1 291 ? -17.347 6.221 2.193 1.00 98.69 291 VAL A C 1
ATOM 2204 O O . VAL A 1 291 ? -17.555 7.425 2.270 1.00 98.69 291 VAL A O 1
ATOM 2207 N N . HIS A 1 292 ? -17.286 5.565 1.028 1.00 98.81 292 HIS A N 1
ATOM 2208 C CA . HIS A 1 292 ? -17.453 6.183 -0.290 1.00 98.81 292 HIS A CA 1
ATOM 2209 C C . HIS A 1 292 ? -18.044 5.180 -1.284 1.00 98.81 292 HIS A C 1
ATOM 2211 O O . HIS A 1 292 ? -17.676 4.005 -1.283 1.00 98.81 292 HIS A O 1
ATOM 2217 N N . ASP A 1 293 ? -18.960 5.634 -2.131 1.00 98.81 293 ASP A N 1
ATOM 2218 C CA . ASP A 1 293 ? -19.560 4.874 -3.228 1.00 98.81 293 ASP A CA 1
ATOM 2219 C C . ASP A 1 293 ? -19.491 5.729 -4.494 1.00 98.81 293 ASP A C 1
ATOM 2221 O O . ASP A 1 293 ? -20.149 6.767 -4.571 1.00 98.81 293 ASP A O 1
ATOM 2225 N N . THR A 1 294 ? -18.706 5.312 -5.490 1.00 98.75 294 THR A N 1
ATOM 2226 C CA . THR A 1 294 ? -18.450 6.132 -6.687 1.00 98.75 294 THR A CA 1
ATOM 2227 C C . THR A 1 294 ? -19.717 6.468 -7.470 1.00 98.75 294 THR A C 1
ATOM 2229 O O . THR A 1 294 ? -19.782 7.515 -8.109 1.00 98.75 294 THR A O 1
ATOM 2232 N N . GLU A 1 295 ? -20.753 5.630 -7.389 1.00 98.62 295 GLU A N 1
ATOM 2233 C CA . GLU A 1 295 ? -22.023 5.857 -8.093 1.00 98.62 295 GLU A CA 1
ATOM 2234 C C . GLU A 1 295 ? -22.919 6.885 -7.393 1.00 98.62 295 GLU A C 1
ATOM 2236 O O . GLU A 1 295 ? -23.866 7.402 -7.986 1.00 98.62 295 GLU A O 1
ATOM 2241 N N . ILE A 1 296 ? -22.639 7.184 -6.123 1.00 98.44 296 ILE A N 1
ATOM 2242 C CA . ILE A 1 296 ? -23.410 8.129 -5.307 1.00 98.44 296 ILE A CA 1
ATOM 2243 C C . ILE A 1 296 ? -22.616 9.415 -5.077 1.00 98.44 296 ILE A C 1
ATOM 2245 O O . ILE A 1 296 ? -23.170 10.512 -5.138 1.00 98.44 296 ILE A O 1
ATOM 2249 N N . ASN A 1 297 ? -21.327 9.277 -4.782 1.00 98.31 297 ASN A N 1
ATOM 2250 C CA . ASN A 1 297 ? -20.444 10.351 -4.350 1.00 98.31 297 ASN A CA 1
ATOM 2251 C C . ASN A 1 297 ? -19.592 10.927 -5.491 1.00 98.31 297 ASN A C 1
ATOM 2253 O O . ASN A 1 297 ? -19.018 11.999 -5.321 1.00 98.31 297 ASN A O 1
ATOM 2257 N N . GLY A 1 298 ? -19.540 10.258 -6.648 1.00 98.25 298 GLY A N 1
ATOM 2258 C CA . GLY A 1 298 ? -18.674 10.626 -7.765 1.00 98.25 298 GLY A CA 1
ATOM 2259 C C . GLY A 1 298 ? -17.239 10.121 -7.598 1.00 98.25 298 GLY A C 1
ATOM 2260 O O . GLY A 1 298 ? -16.951 9.271 -6.756 1.00 98.25 298 GLY A O 1
ATOM 2261 N N . THR A 1 299 ? -16.340 10.640 -8.434 1.00 97.88 299 THR A N 1
ATOM 2262 C CA . THR A 1 299 ? -14.943 10.182 -8.553 1.00 97.88 299 THR A CA 1
ATOM 2263 C C . THR A 1 299 ? -13.926 11.292 -8.279 1.00 9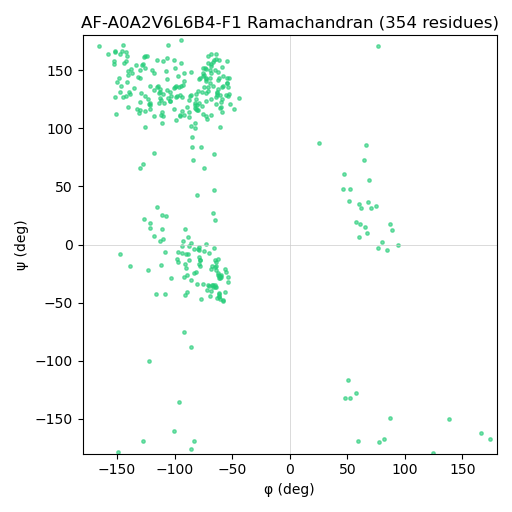7.88 299 THR A C 1
ATOM 2265 O O . THR A 1 299 ? -12.775 11.191 -8.704 1.00 97.88 299 THR A O 1
ATOM 2268 N N . ASP A 1 300 ? -14.340 12.373 -7.618 1.00 98.25 300 ASP A N 1
ATOM 2269 C CA . ASP A 1 300 ? -13.400 13.389 -7.143 1.00 98.25 300 ASP A CA 1
ATOM 2270 C C . ASP A 1 300 ? -12.554 12.806 -5.992 1.00 98.25 300 ASP A C 1
ATOM 2272 O O . ASP A 1 300 ? -13.087 12.037 -5.185 1.00 98.25 300 ASP A O 1
ATOM 2276 N N . PRO A 1 301 ? -11.253 13.144 -5.888 1.00 98.12 301 PRO A N 1
ATOM 2277 C CA . PRO A 1 301 ? -10.421 12.731 -4.759 1.00 98.12 301 PRO A CA 1
ATOM 2278 C C . PRO A 1 301 ? -11.021 13.126 -3.404 1.00 98.12 301 PRO A C 1
ATOM 2280 O O . PRO A 1 301 ? -11.591 14.209 -3.257 1.00 98.12 301 PRO A O 1
ATOM 2283 N N . PHE A 1 302 ? -10.859 12.263 -2.400 1.00 98.44 302 PHE A N 1
ATOM 2284 C CA . PHE A 1 302 ? -11.415 12.465 -1.060 1.00 98.44 302 PHE A CA 1
ATOM 2285 C C . PHE A 1 302 ? -10.479 11.951 0.040 1.00 98.44 302 PHE A C 1
ATOM 2287 O O . PHE A 1 302 ? -9.680 11.052 -0.191 1.00 98.44 302 PHE A O 1
ATOM 2294 N N . ASP A 1 303 ? -10.613 12.489 1.253 1.00 98.25 303 ASP A N 1
ATOM 2295 C CA . ASP A 1 303 ? -9.875 12.042 2.443 1.00 98.25 303 ASP A CA 1
ATOM 2296 C C . ASP A 1 303 ? -10.568 10.816 3.066 1.00 98.25 303 ASP A C 1
ATOM 2298 O O . ASP A 1 303 ? -11.625 10.931 3.698 1.00 98.25 303 ASP A O 1
ATOM 2302 N N . ALA A 1 304 ? -9.990 9.629 2.874 1.00 98.56 304 ALA A N 1
ATOM 2303 C CA . ALA A 1 304 ? -10.562 8.377 3.361 1.00 98.56 304 ALA A CA 1
ATOM 2304 C C . ALA A 1 304 ? -10.576 8.304 4.895 1.00 98.56 304 ALA A C 1
ATOM 2306 O O . ALA A 1 304 ? -11.546 7.807 5.474 1.00 98.56 304 ALA A O 1
ATOM 2307 N N . ASN A 1 305 ? -9.561 8.871 5.552 1.00 98.25 305 ASN A N 1
ATOM 2308 C CA . ASN A 1 305 ? -9.436 8.909 7.006 1.00 98.25 305 ASN A CA 1
ATOM 2309 C C . ASN A 1 305 ? -10.574 9.712 7.646 1.00 98.25 305 ASN A C 1
ATOM 2311 O O . ASN A 1 305 ? -11.219 9.272 8.605 1.00 98.25 305 ASN A O 1
ATOM 2315 N N . ALA A 1 306 ? -10.855 10.891 7.087 1.00 98.06 306 ALA A N 1
ATOM 2316 C CA . ALA A 1 306 ? -11.956 11.736 7.524 1.00 98.06 306 ALA A CA 1
ATOM 2317 C C . ALA A 1 306 ? -13.312 11.030 7.359 1.00 98.06 306 ALA A C 1
ATOM 2319 O O . ALA A 1 306 ? -14.147 11.078 8.271 1.00 98.06 306 ALA A O 1
ATOM 2320 N N . LEU A 1 307 ? -13.526 10.330 6.239 1.00 98.56 307 LEU A N 1
ATOM 2321 C CA . LEU A 1 307 ? -14.759 9.574 6.005 1.00 98.56 307 LEU A CA 1
ATOM 2322 C C . LEU A 1 307 ? -14.869 8.332 6.901 1.00 98.56 307 LEU A C 1
ATOM 2324 O O . LEU A 1 307 ? -15.960 8.042 7.391 1.00 98.56 307 LEU A O 1
ATOM 2328 N N . GLY A 1 308 ? -13.761 7.647 7.198 1.00 98.56 308 GLY A N 1
ATOM 2329 C CA . GLY A 1 308 ? -13.707 6.543 8.161 1.00 98.56 308 GLY A CA 1
ATOM 2330 C C . GLY A 1 308 ? -14.172 6.973 9.553 1.00 98.56 308 GLY A C 1
ATOM 2331 O O . GLY A 1 308 ? -15.062 6.347 10.139 1.00 98.56 308 GLY A O 1
ATOM 2332 N N . LYS A 1 309 ? -13.664 8.111 10.046 1.00 98.56 309 LYS A N 1
ATOM 2333 C CA . LYS A 1 309 ? -14.128 8.728 11.302 1.00 98.56 309 LYS A CA 1
ATOM 2334 C C . LYS A 1 309 ? -15.621 9.042 11.260 1.00 98.56 309 LYS A C 1
ATOM 2336 O O . LYS A 1 309 ? -16.345 8.686 12.189 1.00 98.56 309 LYS A O 1
ATOM 2341 N N . ALA A 1 310 ? -16.085 9.692 10.192 1.00 98.50 310 ALA A N 1
ATOM 2342 C CA . ALA A 1 310 ? -17.480 10.107 10.050 1.00 98.50 310 ALA A CA 1
ATOM 2343 C C . ALA A 1 310 ? -18.456 8.919 9.965 1.00 98.50 310 ALA A C 1
ATOM 2345 O O . ALA A 1 310 ? -19.562 8.994 10.498 1.00 98.50 310 ALA A O 1
ATOM 2346 N N . ALA A 1 311 ? -18.039 7.811 9.346 1.00 98.44 311 ALA A N 1
ATOM 2347 C CA . ALA A 1 311 ? -18.821 6.581 9.236 1.00 98.44 311 ALA A CA 1
ATOM 2348 C C . ALA A 1 311 ? -18.808 5.725 10.518 1.00 98.44 311 ALA A C 1
ATOM 2350 O O . ALA A 1 311 ? -19.491 4.700 10.586 1.00 98.44 311 ALA A O 1
ATOM 2351 N N . GLY A 1 312 ? -18.039 6.122 11.539 1.00 98.25 312 GLY A N 1
ATOM 2352 C CA . GLY A 1 312 ? -17.890 5.364 12.778 1.00 98.25 312 GLY A CA 1
ATOM 2353 C C . GLY A 1 312 ? -17.081 4.081 12.598 1.00 98.25 312 GLY A C 1
ATOM 2354 O O . GLY A 1 312 ? -17.362 3.090 13.268 1.00 98.25 312 GLY A O 1
ATOM 2355 N N . ALA A 1 313 ? -16.112 4.062 11.683 1.00 98.56 313 ALA A N 1
ATOM 2356 C CA . ALA A 1 313 ? -15.160 2.963 11.587 1.00 98.56 313 ALA A CA 1
ATOM 2357 C C . ALA A 1 313 ? -14.292 2.870 12.854 1.00 98.56 313 ALA A C 1
ATOM 2359 O O . ALA A 1 313 ? -14.172 3.830 13.625 1.00 98.56 313 ALA A O 1
ATOM 2360 N N . THR A 1 314 ? -13.690 1.703 13.081 1.00 98.19 314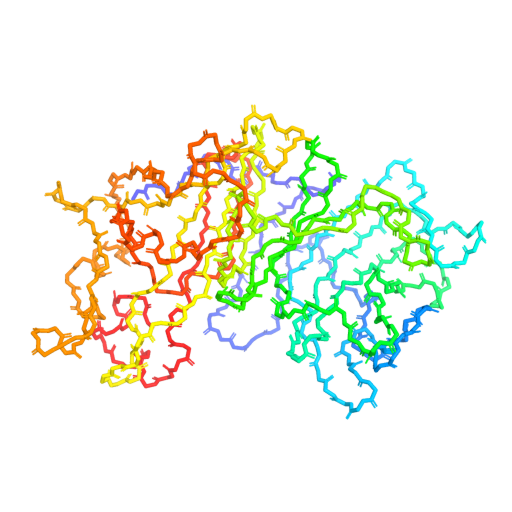 THR A N 1
ATOM 2361 C CA . THR A 1 314 ? -12.859 1.473 14.265 1.00 98.19 314 THR A CA 1
ATOM 2362 C C . THR A 1 314 ? -11.451 2.006 14.051 1.00 98.19 314 THR A C 1
ATOM 2364 O O . THR A 1 314 ? -10.785 1.553 13.123 1.00 98.19 314 THR A O 1
ATOM 2367 N N . PRO A 1 315 ? -10.978 2.934 14.904 1.00 96.19 315 PRO A N 1
ATOM 2368 C CA . PRO A 1 315 ? -9.613 3.415 14.823 1.00 96.19 315 PRO A CA 1
ATOM 2369 C C . PRO A 1 315 ? -8.650 2.372 15.402 1.00 96.19 315 PRO A C 1
ATOM 2371 O O . PRO A 1 315 ? -8.825 1.883 16.523 1.00 96.19 315 PRO A O 1
ATOM 2374 N N . PHE A 1 316 ? -7.600 2.078 14.651 1.00 94.50 316 PHE A N 1
ATOM 2375 C CA . PHE A 1 316 ? -6.496 1.222 15.055 1.00 94.50 316 PHE A CA 1
ATOM 2376 C C . PHE A 1 316 ? -5.246 2.057 15.346 1.00 94.50 316 PHE A C 1
ATOM 2378 O O . PHE A 1 316 ? -5.109 3.217 14.934 1.00 94.50 316 PHE A O 1
ATOM 2385 N N . LYS A 1 317 ? -4.318 1.461 16.094 1.00 91.00 317 LYS A N 1
ATOM 2386 C CA . LYS A 1 317 ? -3.026 2.066 16.415 1.00 91.00 317 LYS A CA 1
ATOM 2387 C C . LYS A 1 317 ? -2.012 1.808 15.311 1.00 91.00 317 LYS A C 1
ATOM 2389 O O . LYS A 1 317 ? -1.207 0.890 15.451 1.00 91.00 317 LYS A O 1
ATOM 2394 N N . ARG A 1 318 ? -2.051 2.653 14.274 1.00 91.44 318 ARG A N 1
ATOM 2395 C CA . ARG A 1 318 ? -1.068 2.659 13.181 1.00 91.44 318 ARG A CA 1
ATOM 2396 C C . ARG A 1 318 ? -0.819 1.241 12.649 1.00 91.44 318 ARG A C 1
ATOM 2398 O O . ARG A 1 318 ? 0.237 0.668 12.900 1.00 91.44 318 ARG A O 1
ATOM 2405 N N . PRO A 1 319 ? -1.858 0.568 12.131 1.00 92.06 319 PRO A N 1
ATOM 2406 C CA . PRO A 1 319 ? -1.628 -0.689 11.484 1.00 92.06 319 PRO A CA 1
ATOM 2407 C C . PRO A 1 319 ? -0.743 -0.459 10.253 1.00 92.06 319 PRO A C 1
ATOM 2409 O O . PRO A 1 319 ? -1.021 0.448 9.479 1.00 92.06 319 PRO A O 1
ATOM 2412 N N . GLU A 1 320 ? 0.310 -1.253 10.118 1.00 87.88 320 GLU A N 1
ATOM 2413 C CA . GLU A 1 320 ? 1.224 -1.205 8.971 1.00 87.88 320 GLU A CA 1
ATOM 2414 C C . GLU A 1 320 ? 0.788 -2.282 7.964 1.00 87.88 320 GLU A C 1
ATOM 2416 O O . GLU A 1 320 ? -0.398 -2.447 7.670 1.00 87.88 320 GLU A O 1
ATOM 2421 N N . ASN A 1 321 ? 1.725 -3.051 7.420 1.00 86.44 321 ASN A N 1
ATOM 2422 C CA . ASN A 1 321 ? 1.420 -4.016 6.389 1.00 86.44 321 ASN A CA 1
ATOM 2423 C C . ASN A 1 321 ? 0.579 -5.201 6.912 1.00 86.44 321 ASN A C 1
ATOM 2425 O O . ASN A 1 321 ? 0.441 -5.471 8.113 1.00 86.44 321 ASN A O 1
ATOM 2429 N N . GLY A 1 322 ? -0.013 -5.939 5.979 1.00 89.94 322 GLY A N 1
ATOM 2430 C CA . GLY A 1 322 ? -0.802 -7.126 6.256 1.00 89.94 322 GLY A CA 1
ATOM 2431 C C . GLY A 1 322 ? -0.591 -8.207 5.211 1.00 89.94 322 GLY A C 1
ATOM 2432 O O . GLY A 1 322 ? -0.013 -7.972 4.165 1.00 89.94 322 GLY A O 1
ATOM 2433 N N . GLN A 1 323 ? -1.027 -9.426 5.507 1.00 91.56 323 GLN A N 1
ATOM 2434 C CA . GLN A 1 323 ? -0.900 -10.561 4.600 1.00 91.56 323 GLN A CA 1
ATOM 2435 C C . GLN A 1 323 ? -2.064 -11.527 4.792 1.00 91.56 323 GLN A C 1
ATOM 2437 O O . GLN A 1 323 ? -2.521 -11.789 5.912 1.00 91.56 323 GLN A O 1
ATOM 2442 N N . PHE A 1 324 ? -2.521 -12.121 3.691 1.00 92.69 324 PHE A N 1
ATOM 2443 C CA . PHE A 1 324 ? -3.428 -13.259 3.769 1.00 92.69 324 PHE A CA 1
ATOM 2444 C C . PHE A 1 324 ? -2.685 -14.489 4.278 1.00 92.69 324 PHE A C 1
ATOM 2446 O O . PHE A 1 324 ? -1.595 -14.817 3.814 1.00 92.69 324 PHE A O 1
ATOM 2453 N N . GLN A 1 325 ? -3.305 -15.224 5.200 1.00 89.50 325 GLN A N 1
ATOM 2454 C CA . GLN A 1 325 ? -2.778 -16.509 5.634 1.00 89.50 325 GLN A CA 1
ATOM 2455 C C . GLN A 1 325 ? -2.693 -17.455 4.426 1.00 89.50 325 GLN A C 1
ATOM 2457 O O . GLN A 1 325 ? -3.738 -17.743 3.819 1.00 89.50 325 GLN A O 1
ATOM 2462 N N . PRO A 1 326 ? -1.510 -18.001 4.096 1.00 83.19 326 PRO A N 1
ATOM 2463 C CA . PRO A 1 326 ? -1.388 -18.987 3.032 1.00 83.19 326 PRO A CA 1
ATOM 2464 C C . PRO A 1 326 ? -2.343 -20.167 3.247 1.00 83.19 326 PRO A C 1
ATOM 2466 O O . PRO A 1 326 ? -2.489 -20.672 4.360 1.00 83.19 326 PRO A O 1
ATOM 2469 N N . GLY A 1 327 ? -3.029 -20.589 2.182 1.00 80.94 327 GLY A N 1
ATOM 2470 C CA . GLY A 1 327 ? -3.998 -21.691 2.229 1.00 80.94 327 GLY A CA 1
ATOM 2471 C C . GLY A 1 327 ? -5.359 -21.352 2.854 1.00 80.94 327 GLY A C 1
ATOM 2472 O O . GLY A 1 327 ? -6.250 -22.195 2.828 1.00 80.94 327 GLY A O 1
ATOM 2473 N N . SER A 1 328 ? -5.574 -20.130 3.359 1.00 87.31 328 SER A N 1
ATOM 2474 C CA . SER A 1 328 ? -6.892 -19.711 3.872 1.00 87.31 328 SER A CA 1
ATOM 2475 C C . SER A 1 328 ? -7.921 -19.416 2.781 1.00 87.31 328 SER A C 1
ATOM 2477 O O . SER A 1 328 ? -9.074 -19.144 3.102 1.00 87.31 328 SER A O 1
ATOM 2479 N N . HIS A 1 329 ? -7.519 -19.448 1.504 1.00 89.00 329 HIS A N 1
ATOM 2480 C CA . HIS A 1 329 ? -8.357 -19.023 0.379 1.00 89.00 329 HIS A CA 1
ATOM 2481 C C . HIS A 1 329 ? -8.924 -17.609 0.597 1.00 89.00 329 HIS A C 1
ATOM 2483 O O . HIS A 1 329 ? -10.126 -17.403 0.481 1.00 89.00 329 HIS A O 1
ATOM 2489 N N . PHE A 1 330 ? -8.054 -16.667 0.986 1.00 92.56 330 PHE A N 1
ATOM 2490 C CA . PHE A 1 330 ? -8.387 -15.259 1.248 1.00 92.56 330 PHE A CA 1
ATOM 2491 C C . PHE A 1 330 ? -9.407 -15.019 2.380 1.00 92.56 330 PHE A C 1
ATOM 2493 O O . PHE A 1 330 ? -9.966 -13.934 2.509 1.00 92.56 330 PHE A O 1
ATOM 2500 N N . GLN A 1 331 ? -9.635 -16.008 3.252 1.00 92.94 331 GLN A N 1
ATOM 2501 C CA . GLN A 1 331 ? -10.596 -15.892 4.361 1.00 92.94 331 GLN A CA 1
ATOM 2502 C C . GLN A 1 331 ? -9.974 -15.374 5.661 1.00 92.94 331 GLN A C 1
ATOM 2504 O O . GLN A 1 331 ? -10.703 -14.931 6.549 1.00 92.94 331 GLN A O 1
ATOM 2509 N N . THR A 1 332 ? -8.644 -15.412 5.778 1.00 94.81 332 THR A N 1
ATOM 2510 C CA . THR A 1 332 ? -7.925 -14.904 6.949 1.00 94.81 332 THR A CA 1
ATOM 2511 C C . THR A 1 332 ? -6.879 -13.896 6.506 1.00 94.81 332 THR A C 1
ATOM 2513 O O . THR A 1 332 ? -5.911 -14.264 5.843 1.00 94.81 332 THR A O 1
ATOM 2516 N N . PHE A 1 333 ? -7.060 -12.639 6.903 1.00 95.62 333 PHE A N 1
ATOM 2517 C CA . PHE A 1 333 ? -6.104 -11.557 6.694 1.00 95.62 333 PHE A CA 1
ATOM 2518 C C . PHE A 1 333 ? -5.534 -11.120 8.043 1.00 95.62 333 PHE A C 1
ATOM 2520 O O . PHE A 1 333 ? -6.288 -10.902 8.995 1.00 95.62 333 PHE A O 1
ATOM 2527 N N . PHE A 1 334 ? -4.214 -11.016 8.126 1.00 94.12 334 PHE A N 1
ATOM 2528 C CA . PHE A 1 334 ? -3.505 -10.497 9.288 1.00 94.12 334 PHE A CA 1
ATOM 2529 C C . PHE A 1 334 ? -2.963 -9.111 8.968 1.00 94.12 334 PHE A C 1
ATOM 2531 O O . PHE A 1 334 ? -2.491 -8.892 7.863 1.00 94.12 334 PHE A O 1
ATOM 2538 N N . PHE A 1 335 ? -2.993 -8.207 9.939 1.00 92.88 335 PHE A N 1
ATOM 2539 C CA . PHE A 1 335 ? -2.315 -6.914 9.886 1.00 92.88 335 PHE A CA 1
ATOM 2540 C C . PHE A 1 335 ? -1.731 -6.612 11.267 1.00 92.88 335 PHE A C 1
ATOM 2542 O O . PHE A 1 335 ? -2.261 -7.075 12.286 1.00 92.88 335 PHE A O 1
ATOM 2549 N N . THR A 1 336 ? -0.622 -5.884 11.308 1.00 84.25 336 THR A N 1
ATOM 2550 C CA . THR A 1 336 ? 0.109 -5.581 12.544 1.00 84.25 336 THR A CA 1
ATOM 2551 C C . THR A 1 336 ? -0.235 -4.189 13.042 1.00 84.25 336 THR A C 1
ATOM 2553 O O . THR A 1 336 ? -0.243 -3.277 12.235 1.00 84.25 336 THR A O 1
ATOM 2556 N N . PRO A 1 337 ? -0.489 -3.970 14.344 1.00 81.06 337 PRO A N 1
ATOM 2557 C CA . PRO A 1 337 ? -0.435 -2.632 14.925 1.00 81.06 337 PRO A CA 1
ATOM 2558 C C . PRO A 1 337 ? 1.019 -2.266 15.263 1.00 81.06 337 PRO A C 1
ATOM 2560 O O . PRO A 1 337 ? 1.628 -2.948 16.086 1.00 81.06 337 PRO A O 1
ATOM 2563 N N . THR A 1 338 ? 1.558 -1.191 14.682 1.00 77.50 338 THR A N 1
ATOM 2564 C CA . THR A 1 338 ? 2.933 -0.724 14.969 1.00 77.50 338 THR A CA 1
ATOM 2565 C C . THR A 1 338 ? 3.014 0.269 16.114 1.00 77.50 338 THR A C 1
ATOM 2567 O O . THR A 1 338 ? 4.065 0.436 16.721 1.00 77.50 338 THR A O 1
ATOM 2570 N N . CYS A 1 339 ? 1.886 0.915 16.438 1.00 70.25 339 CYS A N 1
ATOM 2571 C CA . CYS A 1 339 ? 1.757 1.928 17.481 1.00 70.25 339 CYS A CA 1
ATOM 2572 C C . CYS A 1 339 ? 2.648 3.181 17.311 1.00 70.25 339 CYS A C 1
ATOM 2574 O O . CYS A 1 339 ? 3.206 3.468 16.253 1.00 70.25 339 CYS A O 1
ATOM 2576 N N . ALA A 1 340 ? 2.717 4.021 18.351 1.00 63.41 340 ALA A N 1
ATOM 2577 C CA . ALA A 1 340 ? 3.742 5.055 18.423 1.00 63.41 340 ALA A CA 1
ATOM 2578 C C . ALA A 1 340 ? 5.084 4.365 18.702 1.00 63.41 340 ALA A C 1
ATOM 2580 O O . ALA A 1 340 ? 5.280 3.906 19.821 1.00 63.41 340 ALA A O 1
ATOM 2581 N N . THR A 1 341 ? 5.971 4.308 17.704 1.00 62.06 341 THR A N 1
ATOM 2582 C CA . THR A 1 341 ? 7.313 3.686 17.713 1.00 62.06 341 THR A CA 1
ATOM 2583 C C . THR A 1 341 ? 8.300 4.384 18.670 1.00 62.06 341 THR A C 1
ATOM 2585 O O . THR A 1 341 ? 9.432 4.714 18.326 1.00 62.06 341 THR A O 1
ATOM 2588 N N . ASP A 1 342 ? 7.860 4.658 19.896 1.00 76.88 342 ASP A N 1
ATOM 2589 C CA . ASP A 1 342 ? 8.564 5.410 20.919 1.00 76.88 342 ASP A CA 1
ATOM 2590 C C . ASP A 1 342 ? 8.706 4.567 22.194 1.00 76.88 342 ASP A C 1
ATOM 2592 O O . ASP A 1 342 ? 7.738 4.075 22.779 1.00 76.88 342 ASP A O 1
ATOM 2596 N N . ASN A 1 343 ? 9.948 4.429 22.655 1.00 78.88 343 ASN A N 1
ATOM 2597 C CA . ASN A 1 343 ? 10.297 3.604 23.809 1.00 78.88 343 ASN A CA 1
ATOM 2598 C C . ASN A 1 343 ? 9.648 4.083 25.128 1.00 78.88 343 ASN A C 1
ATOM 2600 O O . ASN A 1 343 ? 9.433 3.290 26.046 1.00 78.88 343 ASN A O 1
ATOM 2604 N N . ILE A 1 344 ? 9.321 5.374 25.260 1.00 83.94 344 ILE A N 1
ATOM 2605 C CA . ILE A 1 344 ? 8.624 5.903 26.444 1.00 83.94 344 ILE A CA 1
ATOM 2606 C C . ILE A 1 344 ? 7.194 5.364 26.479 1.00 83.94 344 ILE A C 1
ATOM 2608 O O . ILE A 1 344 ? 6.709 4.976 27.541 1.00 83.94 344 ILE A O 1
ATOM 2612 N N . ALA A 1 345 ? 6.539 5.290 25.322 1.00 84.50 345 ALA A N 1
ATOM 2613 C CA . ALA A 1 345 ? 5.189 4.763 25.218 1.00 84.50 345 ALA A CA 1
ATOM 2614 C C . ALA A 1 345 ? 5.168 3.242 25.477 1.00 84.50 345 ALA A C 1
ATOM 2616 O O . ALA A 1 345 ? 4.352 2.773 26.273 1.00 84.50 345 ALA A O 1
ATOM 2617 N N . GLY A 1 346 ? 6.113 2.492 24.896 1.00 82.88 346 GLY A N 1
ATOM 2618 C CA . GLY A 1 346 ? 6.213 1.032 25.059 1.00 82.88 346 GLY A CA 1
ATOM 2619 C C . GLY A 1 346 ? 6.614 0.563 26.467 1.00 82.88 346 GLY A C 1
ATOM 2620 O O . GLY A 1 346 ? 6.333 -0.569 26.858 1.00 82.88 346 GLY A O 1
ATOM 2621 N N . THR A 1 347 ? 7.234 1.427 27.280 1.00 87.00 347 THR A N 1
ATOM 2622 C CA . THR A 1 347 ? 7.581 1.105 28.680 1.00 87.00 347 THR A CA 1
ATOM 2623 C C . THR A 1 347 ? 6.485 1.457 29.691 1.00 87.00 347 THR A C 1
ATOM 2625 O O . THR A 1 347 ? 6.576 1.050 30.852 1.00 87.00 347 THR A O 1
ATOM 2628 N N . ASP A 1 348 ? 5.421 2.155 29.282 1.00 90.81 348 ASP A N 1
ATOM 2629 C CA . ASP A 1 348 ? 4.230 2.376 30.108 1.00 90.81 348 ASP A CA 1
ATOM 2630 C C . ASP A 1 348 ? 3.315 1.138 30.063 1.00 90.81 348 ASP A C 1
ATOM 2632 O O . ASP A 1 348 ? 2.730 0.849 29.017 1.00 90.81 348 ASP A O 1
ATOM 2636 N N . PRO A 1 349 ? 3.089 0.421 31.182 1.00 89.94 349 PRO A N 1
ATOM 2637 C CA . PRO A 1 349 ? 2.320 -0.827 31.157 1.00 89.94 349 PRO A CA 1
ATOM 2638 C C . PRO A 1 349 ? 0.874 -0.665 30.669 1.00 89.94 349 PRO A C 1
ATOM 2640 O O . PRO A 1 349 ? 0.288 -1.599 30.124 1.00 89.94 349 PRO A O 1
ATOM 2643 N N . GLY A 1 350 ? 0.273 0.511 30.882 1.00 89.38 350 GLY A N 1
ATOM 2644 C CA . GLY A 1 350 ? -1.096 0.783 30.457 1.00 89.38 350 GLY A CA 1
ATOM 2645 C C . GLY A 1 350 ? -1.206 1.009 28.952 1.00 89.38 350 GLY A C 1
ATOM 2646 O O . GLY A 1 350 ? -2.216 0.631 28.357 1.00 89.38 350 GLY A O 1
ATOM 2647 N N . LEU A 1 351 ? -0.186 1.610 28.344 1.00 89.44 351 LEU A N 1
ATOM 2648 C CA . LEU A 1 351 ? -0.110 1.789 26.897 1.00 89.44 351 LEU A CA 1
ATOM 2649 C C . LEU A 1 351 ? 0.298 0.481 26.214 1.00 89.44 351 LEU A C 1
ATOM 2651 O O . LEU A 1 351 ? -0.409 0.052 25.305 1.00 89.44 351 LEU A O 1
ATOM 2655 N N . ALA A 1 352 ? 1.330 -0.197 26.726 1.00 85.56 352 ALA A N 1
ATOM 2656 C CA . ALA A 1 352 ? 1.843 -1.452 26.175 1.00 85.56 352 ALA A CA 1
ATOM 2657 C C . ALA A 1 352 ? 0.767 -2.546 26.080 1.00 85.56 352 ALA A C 1
ATOM 2659 O O . ALA A 1 352 ? 0.620 -3.219 25.061 1.00 85.56 352 ALA A O 1
ATOM 2660 N N . ALA A 1 353 ? -0.089 -2.664 27.102 1.00 87.81 353 ALA A N 1
ATOM 2661 C CA . ALA A 1 353 ? -1.216 -3.603 27.095 1.00 87.81 353 ALA A CA 1
ATOM 2662 C C . ALA A 1 353 ? -2.257 -3.334 25.987 1.00 87.81 353 ALA A C 1
ATOM 2664 O O . ALA A 1 353 ? -3.133 -4.160 25.750 1.00 87.81 353 ALA A O 1
ATOM 2665 N N . ARG A 1 354 ? -2.192 -2.175 25.326 1.00 89.06 354 ARG A N 1
ATOM 2666 C CA . ARG A 1 354 ? -3.104 -1.736 24.265 1.00 89.06 354 ARG A CA 1
ATOM 2667 C C . ARG A 1 354 ? -2.402 -1.706 22.911 1.00 89.06 354 ARG A C 1
ATOM 2669 O O . ARG A 1 354 ? -2.782 -0.882 22.091 1.00 89.06 354 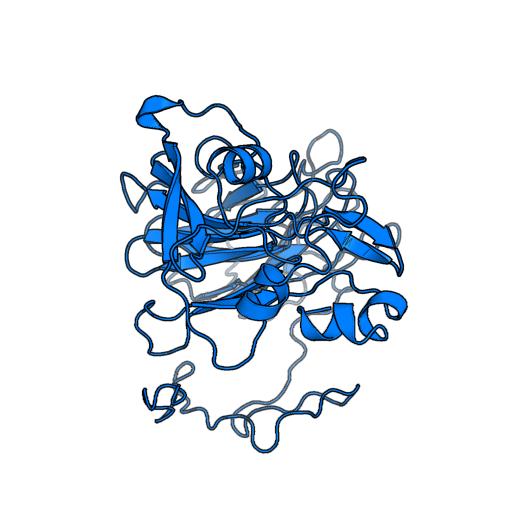ARG A O 1
ATOM 2676 N N . GLY A 1 355 ? -1.353 -2.504 22.714 1.00 75.75 355 GLY A N 1
ATOM 2677 C CA . GLY A 1 355 ? -0.553 -2.495 21.489 1.00 75.75 355 GLY A CA 1
ATOM 2678 C C . GLY A 1 355 ? 0.246 -1.204 21.349 1.00 75.75 355 GLY A C 1
ATOM 2679 O O . GLY A 1 355 ? 0.042 -0.482 20.379 1.00 75.75 355 GLY A O 1
ATOM 2680 N N . THR A 1 356 ? 1.053 -0.882 22.365 1.00 63.66 356 THR A N 1
ATOM 2681 C CA . THR A 1 356 ? 2.102 0.149 22.309 1.00 63.66 356 THR A CA 1
ATOM 2682 C C . THR A 1 356 ? 3.469 -0.478 22.568 1.00 63.66 356 THR A C 1
ATOM 2684 O O . THR A 1 356 ? 3.486 -1.537 23.234 1.00 63.66 356 THR A O 1
#

Radius of gyration: 21.21 Å; Cα contacts (8 Å, |Δi|>4): 906; chains: 1; bounding box: 48×49×59 Å

Sequence (356 aa):
MAASNAAADKVRVFNEIVSGVPAPNPVVVSDTVFSPEFADGRVAQGIDLLENPSGLITQFGYLSDGTNTEPDENTYLILDHNPGGPTPDYDYGRHFLFQGHENSGDLAYVTRINLDVASPAHRITLLTPVDATGITFFNRIDGSTWNLFTGTLLFAQENGALGGVIEMGADFDPNTGGGAGLRTLYGSLGQGGYEGIHADDWGNMLIVEDVGGTLVLNNAKNPNSFVYRFVPLNRNDLTHGKLQALQVSINGNPVVFLPVDDKHPNGDTRSENQLLVHTVGASWPVQWVTVHDTEINGTDPFDANALGKAAGATPFKRPENGQFQPGSHFQTFFFTPTCATDNIAGTDPGLAARGT

Foldseek 3Di:
DPPPPLDPPFDDDDNDGFDPFDDADDPDDDDHTGTPVDDDDDLFDFQQAALDAAQQRGGNQAGVVGDGFAFAEKEWFFAPAQLDEDDPPDRLHGTWIKTWTADDDQAIFIKIARRPDPDSSSGIHTLQHADPVRHRNAHQFAAWYAQPQQQWIKTWHQPAQSTAIWIGHPSQYSVPLDDPGIDGLLQQGAGARWFYWDAAPQLKIWTWHFDFADQAPLRFTFQQIWIWIWDAPGSNDRNFTFIWTKWWDDPNHTAAWFHCDPVRVPTCLQPPVLLQVLDPPHDTDMDTFTLDGCVVHNRPGHRSSVSCRVSRHHGAARWHYKDADPSPSSPDIDIARCTSVDPSQCPPPSNVSSRD

Solvent-accessible surface area (backbone atoms only — not comparable to full-atom values): 18830 Å² total; per-residue (Å²): 106,80,75,72,84,72,61,89,73,56,56,65,60,89,92,43,73,48,58,74,52,80,78,66,80,67,103,59,100,67,80,90,74,61,27,90,89,55,79,91,74,91,85,78,53,43,83,41,56,36,52,58,54,32,79,52,45,40,28,68,25,27,33,75,89,68,49,73,26,52,68,64,30,69,32,74,45,76,49,99,51,60,57,57,58,94,54,82,95,50,78,45,41,35,40,37,38,37,32,25,20,24,28,68,89,27,55,12,38,36,38,37,37,28,68,63,42,87,53,69,66,63,28,29,39,50,49,50,57,41,51,100,88,57,38,48,79,30,39,28,22,26,17,37,29,69,34,86,60,59,58,28,37,38,35,17,9,46,41,34,80,78,22,18,37,39,37,31,23,80,42,47,29,57,89,76,61,44,54,59,51,80,45,74,35,27,29,30,71,16,11,23,11,19,21,16,43,44,61,44,97,76,43,30,36,40,35,22,20,34,36,86,31,64,76,35,80,60,63,33,38,21,42,52,10,48,44,33,40,36,44,39,77,42,47,62,41,71,75,39,28,32,22,21,23,40,25,43,32,59,97,88,37,72,42,50,63,50,68,71,42,96,91,31,71,54,32,42,48,73,37,69,65,43,32,56,74,49,36,87,71,62,85,66,59,70,48,75,43,74,53,44,39,30,94,81,72,42,60,65,70,43,53,41,57,62,32,29,48,74,60,42,20,26,48,34,38,23,25,36,53,61,50,62,46,85,90,46,80,71,72,39,74,47,68,44,64,61,29,46,90,37,72,64,18,43,68,34,71,69,34,28,57,35,52,54